Protein 2GDZ (pdb70)

Solvent-accessible surface area: 12761 Å² total; per-residue (Å²): 122,68,160,4,109,33,48,0,0,0,0,6,12,0,4,90,26,28,0,66,9,0,0,60,21,0,3,146,89,10,0,56,0,0,1,0,14,121,64,91,124,22,0,82,109,0,41,57,40,1,71,160,115,25,69,74,110,47,6,34,29,26,103,2,38,12,32,55,87,98,72,2,101,48,2,0,112,83,0,33,104,99,29,61,93,13,8,0,0,0,5,20,22,23,39,3,26,6,95,75,106,100,112,0,46,83,8,1,37,54,6,4,50,12,0,0,122,21,0,32,82,74,2,8,95,125,88,76,24,119,6,20,2,0,0,0,9,4,17,42,7,2,49,89,112,32,76,18,17,53,29,25,15,51,0,9,78,23,0,12,40,32,0,93,68,12,2,122,33,6,100,161,126,95,3,32,5,30,0,0,0,0,0,8,20,53,11,94,27,51,62,29,110,12,7,76,95,75,114,32,0,7,143,46,39,107,125,47,77,115,9,82,99,78,25,111,175,106,28,77,7,82,26,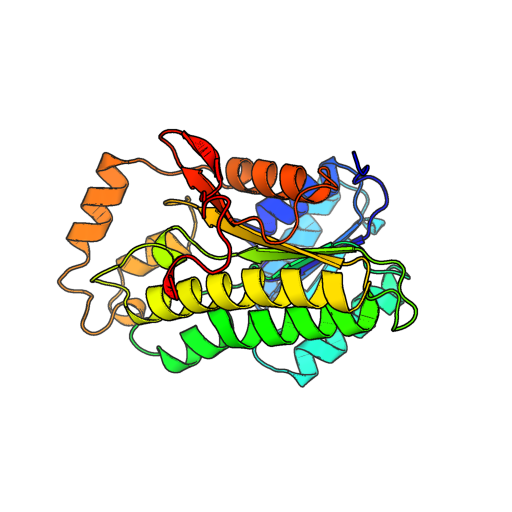76,71,0,1,76,0,0,18,51,0,0,45,58,58,90,31,46,17,16,2,0,43,3,24,68,90,147,32,66,39,81,55,127,81,58,120,131,170,76,86,210,188,168

Radius of gyration: 17.75 Å; Cα contacts (8 Å, |Δi|>4): 548; chains: 1; bounding box: 44×46×48 Å

B-factor: mean 18.66, std 8.2, range [7.42, 57.69]

Structure (mmCIF, N/CA/C/O backbone):
data_2GDZ
#
_entry.id   2GDZ
#
_cell.length_a   49.540
_cell.length_b   49.540
_cell.length_c   195.771
_cell.angle_alpha   90.00
_cell.angle_beta   90.00
_cell.angle_gamma   90.00
#
_symmetry.space_group_name_H-M   'P 41 21 2'
#
loop_
_entity.id
_entity.type
_entity.pdbx_description
1 polymer 'NAD+-dependent 15-hydroxyprostaglandin dehydrogenase'
2 non-polymer NICOTINAMIDE-ADENINE-DINUCLEOTIDE
3 water water
#
loop_
_atom_site.group_PDB
_atom_site.id
_atom_site.type_symbol
_atom_site.label_atom_id
_atom_site.label_alt_id
_atom_site.label_comp_id
_atom_site.label_asym_id
_atom_site.label_entity_id
_atom_site.label_seq_id
_atom_site.pdbx_PDB_ins_code
_atom_site.Cartn_x
_atom_site.Cartn_y
_atom_site.Cartn_z
_atom_site.occupancy
_atom_site.B_iso_or_equiv
_atom_site.auth_seq_id
_atom_site.auth_comp_id
_atom_site.auth_asym_id
_atom_site.auth_atom_id
_atom_site.pdbx_PDB_model_num
ATOM 1 N N . ALA A 1 2 ? 1.820 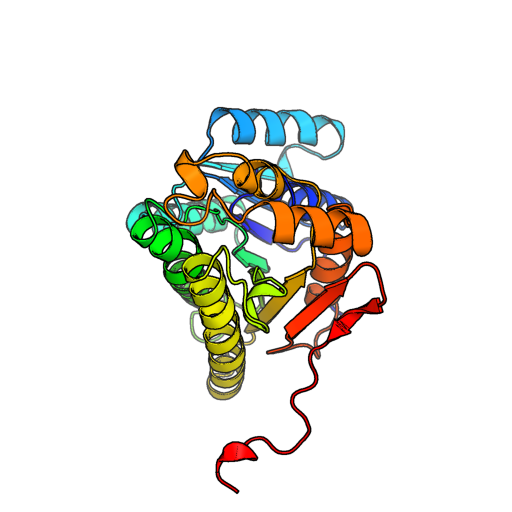21.383 71.552 1.00 29.32 0 ALA A N 1
ATOM 2 C CA . ALA A 1 2 ? 3.304 21.399 71.777 1.00 29.07 0 ALA A CA 1
ATOM 3 C C . ALA A 1 2 ? 3.942 22.685 71.229 1.00 29.22 0 ALA A C 1
ATOM 4 O O . ALA A 1 2 ? 3.438 23.252 70.246 1.00 29.20 0 ALA A O 1
ATOM 6 N N . HIS A 1 3 ? 5.023 23.133 71.880 1.00 29.25 1 HIS A N 1
ATOM 7 C CA . HIS A 1 3 ? 5.923 24.198 71.386 1.00 30.56 1 HIS A CA 1
ATOM 8 C C . HIS A 1 3 ? 6.834 23.660 70.297 1.00 30.22 1 HIS A C 1
ATOM 9 O O . HIS A 1 3 ? 7.340 22.546 70.389 1.00 30.85 1 HIS A O 1
ATOM 16 N N . MET A 1 4 ? 7.070 24.467 69.278 1.00 29.92 2 MET A N 1
ATOM 17 C CA . MET A 1 4 ? 8.024 24.123 68.237 1.00 30.13 2 MET A CA 1
ATOM 18 C C . MET A 1 4 ? 9.387 24.744 68.609 1.00 26.97 2 MET A C 1
ATOM 19 O O . MET A 1 4 ? 9.467 25.913 69.000 1.00 26.33 2 MET A O 1
ATOM 24 N N . VAL A 1 5 ? 10.441 23.944 68.506 1.00 24.12 3 VAL A N 1
ATOM 25 C CA . VAL A 1 5 ? 11.800 24.380 68.828 1.00 22.39 3 VAL A CA 1
ATOM 26 C C . VAL A 1 5 ? 12.356 25.335 67.738 1.00 21.37 3 VAL A C 1
ATOM 27 O O . VAL A 1 5 ? 13.079 26.289 68.049 1.00 20.90 3 VAL A O 1
ATOM 31 N N . ASN A 1 6 ? 11.976 25.096 66.479 1.00 21.28 4 ASN A N 1
ATOM 32 C CA . ASN A 1 6 ? 12.512 25.873 65.361 1.00 21.23 4 ASN A CA 1
ATOM 33 C C . ASN A 1 6 ? 12.455 27.381 65.586 1.00 20.30 4 ASN A C 1
ATOM 34 O O . ASN A 1 6 ? 11.387 27.926 65.872 1.00 19.24 4 ASN A O 1
ATOM 39 N N . GLY A 1 7 ? 13.601 28.038 65.419 1.00 20.37 5 GLY A N 1
ATOM 40 C CA . GLY A 1 7 ? 13.673 29.475 65.526 1.00 18.71 5 GLY A CA 1
ATOM 41 C C . GLY A 1 7 ? 13.864 30.010 66.940 1.00 18.32 5 GLY A C 1
ATOM 42 O O . GLY A 1 7 ? 14.152 31.170 67.094 1.00 18.93 5 GLY A O 1
ATOM 43 N N . LYS A 1 8 ? 13.718 29.163 67.967 1.00 17.14 6 LYS A N 1
ATOM 44 C CA . LYS A 1 8 ? 13.982 29.603 69.343 1.00 15.88 6 LYS A CA 1
ATOM 45 C C . LYS A 1 8 ? 15.479 29.827 69.561 1.00 14.77 6 LYS A C 1
ATOM 46 O O . LYS A 1 8 ? 16.318 29.154 68.926 1.00 15.08 6 LYS A O 1
ATOM 52 N N . VAL A 1 9 ? 15.808 30.683 70.521 1.00 13.90 7 VAL A N 1
ATOM 53 C CA . VAL A 1 9 ? 17.197 30.931 70.855 1.00 12.39 7 VAL A CA 1
ATOM 54 C C . VAL A 1 9 ? 17.541 30.273 72.204 1.00 12.44 7 VAL A C 1
ATOM 55 O O . VAL A 1 9 ? 16.843 30.548 73.209 1.00 12.90 7 VAL A O 1
ATOM 59 N N . ALA A 1 10 ? 18.563 29.413 72.187 1.00 11.55 8 ALA A N 1
ATOM 60 C CA . ALA A 1 10 ? 18.976 28.656 73.396 1.00 12.05 8 ALA A CA 1
ATOM 61 C C . ALA A 1 10 ? 20.349 29.138 73.852 1.00 12.08 8 ALA A C 1
ATOM 62 O O . ALA A 1 10 ? 21.233 29.347 73.026 1.00 13.48 8 ALA A O 1
ATOM 64 N N . LEU A 1 11 ? 20.538 29.294 75.157 1.00 10.33 9 LEU A N 1
ATOM 65 C CA . LEU A 1 11 ? 21.871 29.537 75.733 1.00 10.48 9 LEU A CA 1
ATOM 66 C C . LEU A 1 11 ? 22.215 28.272 76.555 1.00 11.03 9 LEU A C 1
ATOM 67 O O . LEU A 1 11 ? 21.463 27.954 77.507 1.00 10.63 9 LEU A O 1
ATOM 72 N N . VAL A 1 12 ? 23.246 27.539 76.147 1.00 10.46 10 VAL A N 1
ATOM 73 C CA . VAL A 1 12 ? 23.628 26.285 76.808 1.00 10.63 10 VAL A CA 1
ATOM 74 C C . VAL A 1 12 ? 24.950 26.462 77.514 1.00 11.12 10 VAL A C 1
ATOM 75 O O . VAL A 1 12 ? 25.967 26.684 76.855 1.00 11.08 10 VAL A O 1
ATOM 79 N N . THR A 1 13 ? 24.979 26.359 78.846 1.00 10.18 11 THR A N 1
ATOM 80 C CA . THR A 1 13 ? 26.290 26.435 79.533 1.00 10.55 11 THR A CA 1
ATOM 81 C C . THR A 1 13 ? 26.993 25.058 79.515 1.00 10.67 11 THR A C 1
ATOM 82 O O . THR A 1 13 ? 26.321 23.998 79.521 1.00 10.87 11 THR A O 1
ATOM 86 N N . GLY A 1 14 ? 28.325 25.073 79.561 1.00 10.69 12 GLY A N 1
ATOM 87 C CA . GLY A 1 14 ? 29.095 23.851 79.442 1.00 10.33 12 GLY A CA 1
ATOM 88 C C . GLY A 1 14 ? 28.867 23.144 78.107 1.00 12.16 12 GLY A C 1
ATOM 89 O O . GLY A 1 14 ? 28.885 21.902 78.034 1.00 11.77 12 GLY A O 1
ATOM 90 N N . ALA A 1 15 ? 28.658 23.954 77.067 1.00 11.62 13 ALA A N 1
ATOM 91 C CA . ALA A 1 15 ? 28.290 23.435 75.750 1.00 12.59 13 ALA A CA 1
ATOM 92 C C . ALA A 1 15 ? 29.465 22.899 74.923 1.00 13.27 13 ALA A C 1
ATOM 93 O O . ALA A 1 15 ? 29.233 22.324 73.845 1.00 12.99 13 ALA A O 1
ATOM 95 N N . ALA A 1 16 ? 30.701 23.099 75.366 1.00 12.94 14 ALA A N 1
ATOM 96 C CA . ALA A 1 16 ? 31.856 22.694 74.526 1.00 13.63 14 ALA A CA 1
ATOM 97 C C . ALA A 1 16 ? 31.994 21.204 74.348 1.00 14.28 14 ALA A C 1
ATOM 98 O O . ALA A 1 16 ? 32.588 20.748 73.376 1.00 15.32 14 ALA A O 1
ATOM 100 N N . GLN A 1 17 ? 31.543 20.437 75.330 1.00 13.14 15 GLN A N 1
ATOM 101 C CA . GLN A 1 17 ? 31.689 18.979 75.298 1.00 14.94 15 GLN A CA 1
ATOM 102 C C . GLN A 1 17 ? 30.591 18.239 76.045 1.00 13.81 15 GLN A C 1
ATOM 103 O O . GLN A 1 17 ? 29.724 18.866 76.659 1.00 13.57 15 GLN A O 1
ATOM 109 N N . GLY A 1 18 ? 30.663 16.900 75.974 1.00 13.65 16 GLY A N 1
ATOM 110 C CA . GLY A 1 18 ? 29.823 16.015 76.819 1.00 14.09 16 GLY A CA 1
ATOM 111 C C . GLY A 1 18 ? 28.348 16.327 76.588 1.00 13.50 16 GLY A C 1
ATOM 112 O O . GLY A 1 18 ? 27.891 16.554 75.435 1.00 11.61 16 GLY A O 1
ATOM 113 N N . ILE A 1 19 ? 27.562 16.351 77.670 1.00 12.57 17 ILE A N 1
ATOM 114 C CA . ILE A 1 19 ? 26.093 16.469 77.518 1.00 11.03 17 ILE A CA 1
ATOM 115 C C . ILE A 1 19 ? 25.709 17.839 76.899 1.00 10.61 17 ILE A C 1
ATOM 116 O O . ILE A 1 19 ? 24.797 17.914 76.054 1.00 10.98 17 ILE A O 1
ATOM 121 N N . GLY A 1 20 ? 26.426 18.899 77.322 1.00 11.19 18 GLY A N 1
ATOM 122 C CA . GLY A 1 20 ? 26.185 20.256 76.815 1.00 11.18 18 GLY A CA 1
ATOM 123 C C . GLY A 1 20 ? 26.297 20.289 75.291 1.00 12.10 18 GLY A C 1
ATOM 124 O O . GLY A 1 20 ? 25.398 20.826 74.602 1.00 11.81 18 GLY A O 1
ATOM 125 N N . ARG A 1 21 ? 27.334 19.628 74.773 1.00 10.81 19 ARG A N 1
ATOM 126 C CA . ARG A 1 21 ? 27.534 19.627 73.319 1.00 13.10 19 ARG A CA 1
ATOM 127 C C . ARG A 1 21 ? 26.403 18.812 72.636 1.00 12.87 19 ARG A C 1
ATOM 128 O O . ARG A 1 21 ? 25.872 19.219 71.593 1.00 12.66 19 ARG A O 1
ATOM 136 N N . ALA A 1 22 ? 26.036 17.669 73.223 1.00 12.43 20 ALA A N 1
ATOM 137 C CA . ALA A 1 22 ? 24.855 16.941 72.745 1.00 11.73 20 ALA A CA 1
ATOM 138 C C . ALA A 1 22 ? 23.575 17.805 72.687 1.00 12.28 20 ALA A C 1
ATOM 139 O O . ALA A 1 22 ? 22.780 17.699 71.739 1.00 11.88 20 ALA A O 1
ATOM 141 N N . PHE A 1 23 ? 23.349 18.607 73.746 1.00 11.51 21 PHE A N 1
ATOM 142 C CA . PHE A 1 23 ? 22.244 19.529 73.787 1.00 12.44 21 PHE A CA 1
ATOM 143 C C . PHE A 1 23 ? 22.306 20.518 72.602 1.00 11.83 21 PHE A C 1
ATOM 144 O O . PHE A 1 23 ? 21.295 20.665 71.853 1.00 12.20 21 PHE A O 1
ATOM 152 N N . ALA A 1 24 ? 23.478 21.138 72.416 1.00 11.73 22 ALA A N 1
ATOM 153 C CA . ALA A 1 24 ? 23.671 22.133 71.341 1.00 12.11 22 ALA A CA 1
ATOM 154 C C . ALA A 1 24 ? 23.322 21.437 69.987 1.00 13.58 22 ALA A C 1
ATOM 155 O O . ALA A 1 24 ? 22.537 21.994 69.178 1.00 12.51 22 ALA A O 1
ATOM 157 N N . GLU A 1 25 ? 23.853 20.225 69.784 1.00 13.83 23 GLU A N 1
ATOM 158 C CA . GLU A 1 25 ? 23.662 19.499 68.487 1.00 15.07 23 GLU A CA 1
ATOM 159 C C . GLU A 1 25 ? 22.172 19.193 68.259 1.00 14.13 23 GLU A C 1
ATOM 160 O O . GLU A 1 25 ? 21.616 19.446 67.159 1.00 14.92 23 GLU A O 1
ATOM 166 N N . ALA A 1 26 ? 21.495 18.687 69.296 1.00 12.93 24 ALA A N 1
ATOM 167 C CA . ALA A 1 26 ? 20.069 18.345 69.219 1.00 13.98 24 ALA A CA 1
ATOM 168 C C . ALA A 1 26 ? 19.246 19.605 68.920 1.00 13.93 24 ALA A C 1
ATOM 169 O O . ALA A 1 26 ? 18.327 19.572 68.079 1.00 16.13 24 ALA A O 1
ATOM 171 N N . LEU A 1 27 ? 19.562 20.690 69.624 1.00 13.36 25 LEU A N 1
ATOM 172 C CA . LEU A 1 27 ? 18.843 21.960 69.448 1.00 12.86 25 LEU A CA 1
ATOM 173 C C . LEU A 1 27 ? 19.008 22.468 67.993 1.00 13.06 25 LEU A C 1
ATOM 174 O O . LEU A 1 27 ? 18.029 22.844 67.354 1.00 13.86 25 LEU A O 1
ATOM 179 N N . LEU A 1 28 ? 20.241 22.406 67.504 1.00 13.17 26 LEU A N 1
ATOM 180 C CA . LEU A 1 28 ? 20.573 22.872 66.137 1.00 13.53 26 LEU A CA 1
ATOM 181 C C . LEU A 1 28 ? 19.812 22.038 65.103 1.00 14.21 26 LEU A C 1
ATOM 182 O O . LEU A 1 28 ? 19.228 22.585 64.166 1.00 13.58 26 LEU A O 1
ATOM 187 N N . LEU A 1 29 ? 19.784 20.722 65.291 1.00 15.28 27 LEU A N 1
ATOM 188 C CA . LEU A 1 29 ? 19.050 19.866 64.369 1.00 18.15 27 LEU A CA 1
ATOM 189 C C . LEU A 1 29 ? 17.543 20.223 64.343 1.00 18.00 27 LEU A C 1
ATOM 190 O O . LEU A 1 29 ? 16.876 20.127 63.290 1.00 19.21 27 LEU A O 1
ATOM 195 N N . LYS A 1 30 ? 17.018 20.647 65.494 1.00 17.15 28 LYS A N 1
ATOM 196 C CA . LYS A 1 30 ? 15.613 21.042 65.634 1.00 18.64 28 LYS A CA 1
ATOM 197 C C . LYS A 1 30 ? 15.321 22.487 65.182 1.00 19.21 28 LYS A C 1
ATOM 198 O O . LYS A 1 30 ? 14.171 22.960 65.276 1.00 21.35 28 LYS A O 1
ATOM 204 N N . GLY A 1 31 ? 16.345 23.179 64.691 1.00 17.85 29 GLY A N 1
ATOM 205 C CA . GLY A 1 31 ? 16.150 24.517 64.110 1.00 18.55 29 GLY A CA 1
ATOM 206 C C . GLY A 1 31 ? 16.365 25.695 65.060 1.00 17.83 29 GLY A C 1
ATOM 207 O O . GLY A 1 31 ? 16.071 26.852 64.717 1.00 17.09 29 GLY A O 1
ATOM 208 N N . ALA A 1 32 ? 16.836 25.400 66.282 1.00 16.60 30 ALA A N 1
ATOM 209 C CA . ALA A 1 32 ? 17.131 26.451 67.203 1.00 16.43 30 ALA A CA 1
ATOM 210 C C . ALA A 1 32 ? 18.449 27.149 66.826 1.00 16.03 30 ALA A C 1
ATOM 211 O O . ALA A 1 32 ? 19.305 26.588 66.095 1.00 16.48 30 ALA A O 1
ATOM 213 N N . LYS A 1 33 ? 18.596 28.375 67.314 1.00 14.83 31 LYS A N 1
ATOM 214 C CA . LYS A 1 33 ? 19.897 29.052 67.329 1.00 14.13 31 LYS A CA 1
ATOM 215 C C . LYS A 1 33 ? 20.471 28.841 68.713 1.00 15.13 31 LYS A C 1
ATOM 216 O O . LYS A 1 33 ? 19.723 28.878 69.693 1.00 15.41 31 LYS A O 1
ATOM 222 N N . VAL A 1 34 ? 21.771 28.656 68.798 1.00 12.98 32 VAL A N 1
ATOM 223 C CA . VAL A 1 34 ? 22.364 28.235 70.087 1.00 12.82 32 VAL A CA 1
ATOM 224 C C . VAL A 1 34 ? 23.568 29.086 70.435 1.00 13.08 32 VAL A C 1
ATOM 225 O O . VAL A 1 34 ? 24.548 29.165 69.639 1.00 13.61 32 VAL A O 1
ATOM 229 N N . ALA A 1 35 ? 23.545 29.689 71.631 1.00 11.96 33 ALA A N 1
ATOM 230 C CA . ALA A 1 35 ? 24.758 30.282 72.195 1.00 12.79 33 ALA A CA 1
ATOM 231 C C . ALA A 1 35 ? 25.440 29.197 73.049 1.00 13.36 33 ALA A C 1
ATOM 232 O O . ALA A 1 35 ? 24.895 28.720 74.063 1.00 12.54 33 ALA A O 1
ATOM 234 N N . LEU A 1 36 ? 26.608 28.777 72.591 1.00 11.63 34 LEU A N 1
ATOM 235 C CA . LEU A 1 36 ? 27.433 27.785 73.299 1.00 13.15 34 LEU A CA 1
ATOM 236 C C . LEU A 1 36 ? 28.261 28.557 74.311 1.00 12.88 34 LEU A C 1
ATOM 237 O O . LEU A 1 36 ? 29.025 29.444 73.931 1.00 13.61 34 LEU A O 1
ATOM 242 N N . VAL A 1 37 ? 28.119 28.229 75.597 1.00 11.75 35 VAL A N 1
ATOM 243 C CA . VAL A 1 37 ? 28.824 28.972 76.632 1.00 11.65 35 VAL A CA 1
ATOM 244 C C . VAL A 1 37 ? 29.717 28.013 77.442 1.00 11.59 35 VAL A C 1
ATOM 245 O O . VAL A 1 37 ? 29.235 26.996 77.914 1.00 11.48 35 VAL A O 1
ATOM 249 N N . ASP A 1 38 ? 30.996 28.322 77.625 1.00 10.95 36 ASP A N 1
ATOM 250 C CA . ASP A 1 38 ? 31.912 27.350 78.292 1.00 12.05 36 ASP A CA 1
ATOM 251 C C . ASP A 1 38 ? 33.151 28.083 78.754 1.00 12.71 36 ASP A C 1
ATOM 252 O O . ASP A 1 38 ? 33.526 29.110 78.162 1.00 13.56 36 ASP A O 1
ATOM 257 N N . TRP A 1 39 ? 33.799 27.579 79.795 1.00 14.50 37 TRP A N 1
ATOM 258 C CA . TRP A 1 39 ? 35.026 28.258 80.210 1.00 16.00 37 TRP A CA 1
ATOM 259 C C . TRP A 1 39 ? 36.258 27.767 79.452 1.00 16.06 37 TRP A C 1
ATOM 260 O O . TRP A 1 39 ? 37.330 28.396 79.509 1.00 18.15 37 TRP A O 1
ATOM 271 N N . ASN A 1 40 ? 36.085 26.655 78.731 1.00 16.31 38 ASN A N 1
ATOM 272 C CA . ASN A 1 40 ? 37.162 26.054 77.953 1.00 16.66 38 ASN A CA 1
ATOM 273 C C . ASN A 1 40 ? 37.199 26.734 76.585 1.00 16.15 38 ASN A C 1
ATOM 274 O O . ASN A 1 40 ? 36.420 26.398 75.694 1.00 13.92 38 ASN A O 1
ATOM 279 N N . LEU A 1 41 ? 38.099 27.708 76.456 1.00 18.02 39 LEU A N 1
ATOM 280 C CA . LEU A 1 41 ? 38.205 28.502 75.226 1.00 18.91 39 LEU A CA 1
ATOM 281 C C . LEU A 1 41 ? 38.510 27.628 73.985 1.00 17.93 39 LEU A C 1
ATOM 282 O O . LEU A 1 41 ? 37.794 27.684 72.975 1.00 17.11 39 LEU A O 1
ATOM 287 N N . GLU A 1 42 ? 39.562 26.826 74.070 1.00 17.60 40 GLU A N 1
ATOM 288 C CA . GLU A 1 42 ? 39.946 25.973 72.927 1.00 18.65 40 GLU A CA 1
ATOM 289 C C . GLU A 1 42 ? 38.850 24.992 72.492 1.00 17.32 40 GLU A C 1
ATOM 290 O O . GLU A 1 42 ? 38.504 24.918 71.287 1.00 17.24 40 GLU A O 1
ATOM 296 N N . ALA A 1 43 ? 38.295 24.240 73.451 1.00 16.60 41 ALA A N 1
ATOM 297 C CA . ALA A 1 43 ? 37.253 23.249 73.136 1.00 16.73 41 ALA A CA 1
ATOM 298 C C . ALA A 1 43 ? 36.012 23.978 72.618 1.00 15.84 41 ALA A C 1
ATOM 299 O O . ALA A 1 43 ? 35.358 23.501 71.706 1.00 14.78 41 ALA A O 1
ATOM 301 N N . GLY A 1 44 ? 35.680 25.138 73.201 1.00 14.65 42 GLY A N 1
ATOM 302 C CA . GLY A 1 44 ? 34.542 25.917 72.717 1.00 16.19 42 GLY A CA 1
ATOM 303 C C . GLY A 1 44 ? 34.654 26.379 71.268 1.00 15.70 42 GLY A C 1
ATOM 304 O O . GLY A 1 44 ? 33.704 26.211 70.481 1.00 15.53 42 GLY A O 1
ATOM 305 N N . VAL A 1 45 ? 35.831 26.903 70.904 1.00 15.78 43 VAL A N 1
ATOM 306 C CA . VAL A 1 45 ? 36.068 27.445 69.546 1.00 16.87 43 VAL A CA 1
ATOM 307 C C . VAL A 1 45 ? 36.068 26.265 68.539 1.00 16.08 43 VAL A C 1
ATOM 308 O O . VAL A 1 45 ? 35.445 26.348 67.437 1.00 16.07 43 VAL A O 1
ATOM 312 N N . GLN A 1 46 ? 36.717 25.168 68.939 1.00 15.20 44 GLN A N 1
ATOM 313 C CA . GLN A 1 46 ? 36.747 23.963 68.086 1.00 15.73 44 GLN A CA 1
ATOM 314 C C . GLN A 1 46 ? 35.342 23.386 67.886 1.00 16.20 44 GLN A C 1
ATOM 315 O O . GLN A 1 46 ? 34.986 22.964 66.774 1.00 15.94 44 GLN A O 1
ATOM 321 N N . CYS A 1 47 ? 34.556 23.354 68.961 1.00 15.53 45 CYS A N 1
ATOM 322 C CA . CYS A 1 47 ? 33.161 22.904 68.885 1.00 15.80 45 CYS A CA 1
ATOM 323 C C . CYS A 1 47 ? 32.335 23.705 67.861 1.00 15.63 45 CYS A C 1
ATOM 324 O O . CYS A 1 47 ? 31.711 23.104 66.977 1.00 16.65 45 CYS A O 1
ATOM 327 N N . LYS A 1 48 ? 32.350 25.044 67.966 1.00 15.00 46 LYS A N 1
ATOM 328 C CA . LYS A 1 48 ? 31.627 25.896 66.994 1.00 16.73 46 LYS A CA 1
ATOM 329 C C . LYS A 1 48 ? 32.140 25.613 65.561 1.00 16.93 46 LYS A C 1
ATOM 330 O O . LYS A 1 48 ? 31.335 25.424 64.645 1.00 15.69 46 LYS A O 1
ATOM 336 N N . ALA A 1 49 ? 33.471 25.560 65.415 1.00 16.85 47 ALA A N 1
ATOM 337 C CA . ALA A 1 49 ? 34.099 25.313 64.089 1.00 17.04 47 ALA A CA 1
ATOM 338 C C . ALA A 1 49 ? 33.581 23.974 63.520 1.00 17.31 47 ALA A C 1
ATOM 339 O O . ALA A 1 49 ? 33.196 23.875 62.330 1.00 18.47 47 ALA A O 1
ATOM 341 N N . ALA A 1 50 ? 33.547 22.949 64.369 1.00 16.90 48 ALA A N 1
ATOM 342 C CA . ALA A 1 50 ? 33.119 21.629 63.885 1.00 17.62 48 ALA A CA 1
ATOM 343 C C . ALA A 1 50 ? 31.643 21.683 63.497 1.00 18.18 48 ALA A C 1
ATOM 344 O O . ALA A 1 50 ? 31.245 21.090 62.490 1.00 19.00 48 ALA A O 1
ATOM 346 N N . LEU A 1 51 ? 30.833 22.429 64.266 1.00 18.36 49 LEU A N 1
ATOM 347 C CA . LEU A 1 51 ? 29.384 22.511 63.997 1.00 18.51 49 LEU A CA 1
ATOM 348 C C . LEU A 1 51 ? 29.048 23.240 62.676 1.00 19.14 49 LEU A C 1
ATOM 349 O O . LEU A 1 51 ? 27.983 23.013 62.089 1.00 20.62 49 LEU A O 1
ATOM 354 N N . HIS A 1 52 ? 29.945 24.110 62.207 1.00 19.82 50 HIS A N 1
ATOM 355 C CA . HIS A 1 52 ? 29.794 24.756 60.884 1.00 21.10 50 HIS A CA 1
ATOM 356 C C . HIS A 1 52 ? 29.640 23.810 59.710 1.00 23.11 50 HIS A C 1
ATOM 357 O O . HIS A 1 52 ? 29.057 24.165 58.677 1.00 22.72 50 HIS A O 1
ATOM 364 N N . GLU A 1 53 ? 30.144 22.599 59.880 1.00 23.91 51 GLU A N 1
ATOM 365 C CA . GLU A 1 53 ? 30.062 21.611 58.824 1.00 26.25 51 GLU A CA 1
ATOM 366 C C . GLU A 1 53 ? 28.657 21.059 58.659 1.00 26.17 51 GLU A C 1
ATOM 367 O O . GLU A 1 53 ? 28.270 20.721 57.541 1.00 27.67 51 GLU A O 1
ATOM 373 N N . GLN A 1 54 ? 27.897 21.000 59.761 1.00 25.25 52 GLN A N 1
ATOM 374 C CA . GLN A 1 54 ? 26.503 20.505 59.734 1.00 25.41 52 GLN A CA 1
ATOM 375 C C . GLN A 1 54 ? 25.444 21.623 59.720 1.00 24.15 52 GLN A C 1
ATOM 376 O O . GLN A 1 54 ? 24.337 21.442 59.182 1.00 25.16 52 GLN A O 1
ATOM 382 N N . PHE A 1 55 ? 25.772 22.781 60.289 1.00 22.62 53 PHE A N 1
ATOM 383 C CA . PHE A 1 55 ? 24.783 23.870 60.463 1.00 22.05 53 PHE A CA 1
ATOM 384 C C . PHE A 1 55 ? 25.324 25.186 59.974 1.00 22.56 53 PHE A C 1
ATOM 385 O O . PHE A 1 55 ? 26.519 25.426 60.086 1.00 21.64 53 PHE A O 1
ATOM 393 N N . GLU A 1 56 ? 24.444 26.041 59.453 1.00 23.26 54 GLU A N 1
ATOM 394 C CA . GLU A 1 56 ? 24.861 27.360 58.996 1.00 25.01 54 GLU A CA 1
ATOM 395 C C . GLU A 1 56 ? 25.532 28.083 60.163 1.00 24.93 54 GLU A C 1
ATOM 396 O O . GLU A 1 56 ? 25.009 28.019 61.290 1.00 24.34 54 GLU A O 1
ATOM 399 N N . PRO A 1 57 ? 26.712 28.691 59.925 1.00 25.74 55 PRO A N 1
ATOM 400 C CA . PRO A 1 57 ? 27.454 29.430 60.967 1.00 25.82 55 PRO A CA 1
ATOM 401 C C . PRO A 1 57 ? 26.575 30.403 61.763 1.00 25.53 55 PRO A C 1
ATOM 402 O O . PRO A 1 57 ? 26.798 30.551 62.968 1.00 25.55 55 PRO A O 1
ATOM 406 N N . GLN A 1 58 ? 25.575 31.023 61.124 1.00 24.76 56 GLN A N 1
ATOM 407 C CA . GLN A 1 58 ? 24.726 31.996 61.824 1.00 25.31 56 GLN A CA 1
ATOM 408 C C . GLN A 1 58 ? 23.803 31.378 62.878 1.00 23.22 56 GLN A C 1
ATOM 409 O O . GLN A 1 58 ? 23.174 32.110 63.651 1.00 22.52 56 GLN A O 1
ATOM 415 N N . LYS A 1 59 ? 23.743 30.045 62.903 1.00 19.95 57 LYS A N 1
ATOM 416 C CA . LYS A 1 59 ? 22.956 29.366 63.936 1.00 18.78 57 LYS A CA 1
ATOM 417 C C . LYS A 1 59 ? 23.666 29.334 65.293 1.00 17.74 57 LYS A C 1
ATOM 418 O O . LYS A 1 59 ? 23.006 29.045 66.314 1.00 17.45 57 LYS A O 1
ATOM 424 N N . THR A 1 60 ? 24.974 29.599 65.330 1.00 15.82 58 THR A N 1
ATOM 425 C CA . THR A 1 60 ? 25.704 29.448 66.602 1.00 15.22 58 THR A CA 1
ATOM 426 C C . THR A 1 60 ? 26.556 30.644 66.986 1.00 15.56 58 THR A C 1
ATOM 427 O O . THR A 1 60 ? 27.037 31.388 66.130 1.00 14.82 58 THR A O 1
ATOM 431 N N . LEU A 1 61 ? 26.783 30.782 68.281 1.00 13.88 59 LEU A N 1
ATOM 432 C CA . LEU A 1 61 ? 27.667 31.814 68.809 1.00 15.30 59 LEU A CA 1
ATOM 433 C C . LEU A 1 61 ? 28.413 31.139 69.933 1.00 15.54 59 LEU A C 1
ATOM 434 O O . LEU A 1 61 ? 27.778 30.392 70.708 1.00 16.41 59 LEU A O 1
ATOM 439 N N . PHE A 1 62 ? 29.704 31.387 70.064 1.00 13.89 60 PHE A N 1
ATOM 440 C CA . PHE A 1 62 ? 30.436 30.868 71.204 1.00 13.62 60 PHE A CA 1
ATOM 441 C C . PHE A 1 62 ? 30.812 32.044 72.121 1.00 14.70 60 PHE A C 1
ATOM 442 O O . PHE A 1 62 ? 31.280 33.062 71.616 1.00 13.90 60 PHE A O 1
ATOM 450 N N . ILE A 1 63 ? 30.629 31.879 73.440 1.00 14.11 61 ILE A N 1
ATOM 451 C CA . ILE A 1 63 ? 31.069 32.913 74.423 1.00 15.02 61 ILE A CA 1
ATOM 452 C C . ILE A 1 63 ? 31.839 32.218 75.546 1.00 15.90 61 ILE A C 1
ATOM 453 O O . ILE A 1 63 ? 31.305 31.289 76.216 1.00 15.26 61 ILE A O 1
ATOM 460 N N . GLN A 1 64 ? 33.092 32.622 75.741 1.00 16.42 62 GLN A N 1
ATOM 461 C CA . GLN A 1 64 ? 33.902 32.086 76.825 1.00 17.13 62 GLN A CA 1
ATOM 462 C C . GLN A 1 64 ? 33.371 32.687 78.144 1.00 15.90 62 GLN A C 1
ATOM 463 O O . GLN A 1 64 ? 33.178 33.898 78.255 1.00 15.44 62 GLN A O 1
ATOM 469 N N . CYS A 1 65 ? 33.153 31.850 79.146 1.00 15.95 63 CYS A N 1
ATOM 470 C CA . CYS A 1 65 ? 32.574 32.340 80.403 1.00 14.84 63 CYS A CA 1
ATOM 471 C C . CYS A 1 65 ? 32.789 31.323 81.510 1.00 15.67 63 CYS A C 1
ATOM 472 O O . CYS A 1 65 ? 32.511 30.116 81.333 1.00 14.34 63 CYS A O 1
ATOM 475 N N . ASP A 1 66 ? 33.252 31.809 82.668 1.00 15.62 64 ASP A N 1
ATOM 476 C CA . ASP A 1 66 ? 33.288 30.983 83.860 1.00 16.23 64 ASP A CA 1
ATOM 477 C C . ASP A 1 66 ? 31.958 31.256 84.545 1.00 15.18 64 ASP A C 1
ATOM 478 O O . ASP A 1 66 ? 31.710 32.372 85.019 1.00 14.45 64 ASP A O 1
ATOM 483 N N . VAL A 1 67 ? 31.092 30.239 84.600 1.00 14.43 65 VAL A N 1
ATOM 484 C CA . VAL A 1 67 ? 29.715 30.505 85.087 1.00 14.46 65 VAL A CA 1
ATOM 485 C C . VAL A 1 67 ? 29.688 30.946 86.548 1.00 15.03 65 VAL A C 1
ATOM 486 O O . VAL A 1 67 ? 28.707 31.542 87.003 1.00 15.38 65 VAL A O 1
ATOM 490 N N . ALA A 1 68 ? 30.770 30.653 87.259 1.00 16.28 66 ALA A N 1
ATOM 491 C CA . ALA A 1 68 ? 30.835 31.001 88.688 1.00 16.98 66 ALA A CA 1
ATOM 492 C C . ALA A 1 68 ? 31.270 32.458 88.912 1.00 17.98 66 ALA A C 1
ATOM 493 O O . ALA A 1 68 ? 31.223 32.933 90.043 1.00 18.12 66 ALA A O 1
ATOM 495 N N . ASP A 1 69 ? 31.706 33.135 87.857 1.00 17.54 67 ASP A N 1
ATOM 496 C CA . ASP A 1 69 ? 32.057 34.541 87.941 1.00 19.04 67 ASP A CA 1
ATOM 497 C C . ASP A 1 69 ? 30.803 35.304 87.576 1.00 18.47 67 ASP A C 1
ATOM 498 O O . ASP A 1 69 ? 30.390 35.340 86.391 1.00 16.29 67 ASP A O 1
ATOM 503 N N . GLN A 1 70 ? 30.161 35.892 88.590 1.00 19.16 68 GLN A N 1
ATOM 504 C CA . GLN A 1 70 ? 28.844 36.502 88.330 1.00 20.34 68 GLN A CA 1
ATOM 505 C C . GLN A 1 70 ? 28.810 37.639 87.304 1.00 19.34 68 GLN A C 1
ATOM 506 O O . GLN A 1 70 ? 27.893 37.684 86.484 1.00 17.67 68 GLN A O 1
ATOM 512 N N . GLN A 1 71 ? 29.825 38.515 87.315 1.00 19.36 69 GLN A N 1
ATOM 513 C CA . GLN A 1 71 ? 29.849 39.607 86.318 1.00 20.56 69 GLN A CA 1
ATOM 514 C C . GLN A 1 71 ? 30.058 39.025 84.917 1.00 18.75 69 GLN A C 1
ATOM 515 O O . GLN A 1 71 ? 29.408 39.506 83.971 1.00 19.01 69 GLN A O 1
ATOM 521 N N . GLN A 1 72 ? 30.904 37.984 84.818 1.00 17.60 70 GLN A N 1
ATOM 522 C CA . GLN A 1 72 ? 31.167 37.299 83.523 1.00 18.51 70 GLN A CA 1
ATOM 523 C C . GLN A 1 72 ? 29.844 36.709 83.020 1.00 16.36 70 GLN A C 1
ATOM 524 O O . GLN A 1 72 ? 29.484 36.854 81.827 1.00 16.07 70 GLN A O 1
ATOM 530 N N . LEU A 1 73 ? 29.090 36.080 83.931 1.00 15.70 71 LEU A N 1
ATOM 531 C CA . LEU A 1 73 ? 27.853 35.423 83.500 1.00 15.25 71 LEU A CA 1
ATOM 532 C C . LEU A 1 73 ? 26.799 36.493 83.058 1.00 15.36 71 LEU A C 1
ATOM 533 O O . LEU A 1 73 ? 26.150 36.371 82.028 1.00 15.64 71 LEU A O 1
ATOM 538 N N . ARG A 1 74 ? 26.687 37.596 83.802 1.00 15.09 72 ARG A N 1
ATOM 539 C CA . ARG A 1 74 ? 25.783 38.672 83.392 1.00 15.90 72 ARG A CA 1
ATOM 540 C C . ARG A 1 74 ? 26.114 39.235 81.996 1.00 14.68 72 ARG A C 1
ATOM 541 O O . ARG A 1 74 ? 25.220 39.434 81.160 1.00 15.17 72 ARG A O 1
ATOM 549 N N . ASP A 1 75 ? 27.401 39.485 81.792 1.00 14.96 73 ASP A N 1
ATOM 550 C CA . ASP A 1 75 ? 27.906 40.010 80.499 1.00 16.00 73 ASP A CA 1
ATOM 551 C C . ASP A 1 75 ? 27.558 39.033 79.370 1.00 15.24 73 ASP A C 1
ATOM 552 O O . ASP A 1 75 ? 27.138 39.433 78.276 1.00 15.26 73 ASP A O 1
ATOM 557 N N . THR A 1 76 ? 27.726 37.752 79.674 1.00 13.86 74 THR A N 1
ATOM 558 C CA . THR A 1 76 ? 27.406 36.666 78.704 1.00 14.06 74 THR A CA 1
ATOM 559 C C . THR A 1 76 ? 25.936 36.656 78.272 1.00 13.42 74 THR A C 1
ATOM 560 O O . THR A 1 76 ? 25.637 36.575 77.075 1.00 13.28 74 THR A O 1
ATOM 564 N N . PHE A 1 77 ? 24.991 36.772 79.226 1.00 12.18 75 PHE A N 1
ATOM 565 C CA . PHE A 1 77 ? 23.571 36.850 78.860 1.00 13.68 75 PHE A CA 1
ATOM 566 C C . PHE A 1 77 ? 23.314 38.065 77.959 1.00 13.52 75 PHE A C 1
ATOM 567 O O . PHE A 1 77 ? 22.617 37.976 76.982 1.00 13.96 75 PHE A O 1
ATOM 575 N N . ARG A 1 78 ? 23.881 39.211 78.347 1.00 14.86 76 ARG A N 1
ATOM 576 C CA . ARG A 1 78 ? 23.698 40.433 77.587 1.00 16.13 76 ARG A CA 1
ATOM 577 C C . ARG A 1 78 ? 24.201 40.261 76.145 1.00 14.87 76 ARG A C 1
ATOM 578 O O . ARG A 1 78 ? 23.526 40.671 75.203 1.00 16.41 76 ARG A O 1
ATOM 592 N N . LYS A 1 79 ? 25.365 39.639 75.984 1.00 14.72 77 LYS A N 1
ATOM 593 C CA . LYS A 1 79 ? 25.951 39.454 74.638 1.00 15.07 77 LYS A CA 1
ATOM 594 C C . LYS A 1 79 ? 25.092 38.511 73.800 1.00 15.20 77 LYS A C 1
ATOM 595 O O . LYS A 1 79 ? 24.925 38.683 72.572 1.00 15.71 77 LYS A O 1
ATOM 601 N N . VAL A 1 80 ? 24.513 37.515 74.468 1.00 14.35 78 VAL A N 1
ATOM 602 C CA . VAL A 1 80 ? 23.646 36.562 73.764 1.00 14.08 78 VAL A CA 1
ATOM 603 C C . VAL A 1 80 ? 22.378 37.231 73.218 1.00 14.54 78 VAL A C 1
ATOM 604 O O . VAL A 1 80 ? 22.021 37.084 72.057 1.00 14.74 78 VAL A O 1
ATOM 608 N N . VAL A 1 81 ? 21.702 37.977 74.088 1.00 14.93 79 VAL A N 1
ATOM 609 C CA . VAL A 1 81 ? 20.494 38.686 73.710 1.00 15.94 79 VAL A CA 1
ATOM 610 C C . VAL A 1 81 ? 20.780 39.771 72.672 1.00 15.88 79 VAL A C 1
ATOM 611 O O . VAL A 1 81 ? 19.993 39.940 71.746 1.00 15.86 79 VAL A O 1
ATOM 615 N N . ASP A 1 82 ? 21.916 40.443 72.820 1.00 17.71 80 ASP A N 1
ATOM 616 C CA . ASP A 1 82 ? 22.330 41.468 71.837 1.00 17.95 80 ASP A CA 1
ATOM 617 C C . ASP A 1 82 ? 22.538 40.812 70.480 1.00 18.35 80 ASP A C 1
ATOM 618 O O . ASP A 1 82 ? 22.181 41.368 69.451 1.00 18.95 80 ASP A O 1
ATOM 623 N N . HIS A 1 83 ? 23.123 39.622 70.478 1.00 16.81 81 HIS A N 1
ATOM 624 C CA . HIS A 1 83 ? 23.434 38.969 69.214 1.00 16.84 81 HIS A CA 1
ATOM 625 C C . HIS A 1 83 ? 22.220 38.387 68.497 1.00 17.91 81 HIS A C 1
ATOM 626 O O . HIS A 1 83 ? 22.031 38.605 67.284 1.00 19.21 81 HIS A O 1
ATOM 633 N N . PHE A 1 84 ? 21.425 37.589 69.233 1.00 16.98 82 PHE A N 1
ATOM 634 C CA . PHE A 1 84 ? 20.306 36.857 68.645 1.00 17.49 82 PHE A CA 1
ATOM 635 C C . PHE A 1 84 ? 18.982 37.610 68.724 1.00 17.61 82 PHE A C 1
ATOM 636 O O . PHE A 1 84 ? 17.992 37.213 68.082 1.00 18.34 82 PHE A O 1
ATOM 644 N N . GLY A 1 85 ? 18.950 38.668 69.546 1.00 18.02 83 GLY A N 1
ATOM 645 C CA . GLY A 1 85 ? 17.762 39.517 69.699 1.00 18.16 83 GLY A CA 1
ATOM 646 C C . GLY A 1 85 ? 16.729 39.013 70.705 1.00 18.36 83 GLY A C 1
ATOM 647 O O . GLY A 1 85 ? 15.740 39.706 70.974 1.00 19.04 83 GLY A O 1
ATOM 648 N N . ARG A 1 86 ? 16.926 37.797 71.238 1.00 16.25 84 ARG A N 1
ATOM 649 C CA . ARG A 1 86 ? 15.958 37.206 72.157 1.00 16.09 84 ARG A CA 1
ATOM 650 C C . ARG A 1 86 ? 16.641 36.020 72.876 1.00 15.86 84 ARG A C 1
ATOM 651 O O . ARG A 1 86 ? 17.732 35.612 72.518 1.00 14.97 84 ARG A O 1
ATOM 659 N N . LEU A 1 87 ? 15.935 35.493 73.870 1.00 15.50 85 LEU A N 1
ATOM 660 C CA . LEU A 1 87 ? 16.340 34.318 74.618 1.00 14.45 85 LEU A CA 1
ATOM 661 C C . LEU A 1 87 ? 15.053 33.554 74.947 1.00 14.45 85 LEU A C 1
ATOM 662 O O . LEU A 1 87 ? 14.088 34.148 75.489 1.00 15.30 85 LEU A O 1
ATOM 667 N N . ASP A 1 88 ? 15.019 32.269 74.593 1.00 12.97 86 ASP A N 1
ATOM 668 C CA . ASP A 1 88 ? 13.841 31.418 74.786 1.00 13.44 86 ASP A CA 1
ATOM 669 C C . ASP A 1 88 ? 14.080 30.198 75.683 1.00 12.54 86 ASP A C 1
ATOM 670 O O . ASP A 1 88 ? 13.153 29.717 76.334 1.00 13.32 86 ASP A O 1
ATOM 675 N N . ILE A 1 89 ? 15.313 29.704 75.659 1.00 12.00 87 ILE A N 1
ATOM 676 C CA . ILE A 1 89 ? 15.655 28.441 76.312 1.00 11.89 87 ILE A CA 1
ATOM 677 C C . ILE A 1 89 ? 17.001 28.670 77.013 1.00 12.39 87 ILE A C 1
ATOM 678 O O . ILE A 1 89 ? 17.984 29.095 76.379 1.00 12.43 87 ILE A O 1
ATOM 683 N N . LEU A 1 90 ? 17.045 28.435 78.325 1.00 10.21 88 LEU A N 1
ATOM 684 C CA . LEU A 1 90 ? 18.315 28.476 79.050 1.00 9.98 88 LEU A CA 1
ATOM 685 C C . LEU A 1 90 ? 18.595 27.071 79.582 1.00 10.37 88 LEU A C 1
ATOM 686 O O . LEU A 1 90 ? 17.703 26.456 80.206 1.00 12.15 88 LEU A O 1
ATOM 691 N N . VAL A 1 91 ? 19.798 26.569 79.332 1.00 8.69 89 VAL A N 1
ATOM 692 C CA . VAL A 1 91 ? 20.161 25.247 79.882 1.00 9.10 89 VAL A CA 1
ATOM 693 C C . VAL A 1 91 ? 21.390 25.433 80.773 1.00 9.48 89 VAL A C 1
ATOM 694 O O . VAL A 1 91 ? 22.512 25.743 80.293 1.00 9.25 89 VAL A O 1
ATOM 698 N N . ASN A 1 92 ? 21.158 25.356 82.103 1.00 9.42 90 ASN A N 1
ATOM 699 C CA . ASN A 1 92 ? 22.254 25.447 83.061 1.00 10.13 90 ASN A CA 1
ATOM 700 C C . ASN A 1 92 ? 22.827 24.046 83.257 1.00 10.76 90 ASN A C 1
ATOM 701 O O . ASN A 1 92 ? 22.352 23.237 84.100 1.00 9.76 90 ASN A O 1
ATOM 706 N N . ASN A 1 93 ? 23.820 23.743 82.430 1.00 9.98 91 ASN A N 1
ATOM 707 C CA . ASN A 1 93 ? 24.376 22.378 82.310 1.00 10.14 91 ASN A CA 1
ATOM 708 C C . ASN A 1 93 ? 25.822 22.258 82.829 1.00 10.67 91 ASN A C 1
ATOM 709 O O . ASN A 1 93 ? 26.257 21.185 83.285 1.00 10.83 91 ASN A O 1
ATOM 714 N N . ALA A 1 94 ? 26.598 23.323 82.788 1.00 10.93 92 ALA A N 1
ATOM 715 C CA . ALA A 1 94 ? 27.983 23.202 83.280 1.00 10.78 92 ALA A CA 1
ATOM 716 C C . ALA A 1 94 ? 27.976 22.586 84.701 1.00 10.92 92 ALA A C 1
ATOM 717 O O . ALA A 1 94 ? 27.138 22.896 85.576 1.00 9.95 92 ALA A O 1
ATOM 719 N N . GLY A 1 95 ? 28.922 21.682 84.903 1.00 11.01 93 GLY A N 1
ATOM 720 C CA . GLY A 1 95 ? 29.123 21.112 86.221 1.00 11.07 93 GLY A CA 1
ATOM 721 C C . GLY A 1 95 ? 30.447 20.369 86.258 1.00 12.34 93 GLY A C 1
ATOM 722 O O . GLY A 1 95 ? 31.041 20.060 85.202 1.00 11.33 93 GLY A O 1
ATOM 723 N N . VAL A 1 96 ? 30.892 20.087 87.481 1.00 11.02 94 VAL A N 1
ATOM 724 C CA . VAL A 1 96 ? 32.146 19.390 87.709 1.00 11.84 94 VAL A CA 1
ATOM 725 C C . VAL A 1 96 ? 31.948 18.375 88.842 1.00 12.07 94 VAL A C 1
ATOM 726 O O . VAL A 1 96 ? 30.962 18.450 89.599 1.00 11.29 94 VAL A O 1
ATOM 730 N N . ASN A 1 97 ? 32.901 17.446 88.925 1.00 11.56 95 ASN A N 1
ATOM 731 C CA . ASN A 1 97 ? 33.030 16.534 90.057 1.00 11.79 95 ASN A CA 1
ATOM 732 C C . ASN A 1 97 ? 34.367 16.770 90.717 1.00 11.72 95 ASN A C 1
ATOM 733 O O . ASN A 1 97 ? 35.432 16.558 90.090 1.00 12.11 95 ASN A O 1
ATOM 738 N N . ASN A 1 98 ? 34.330 17.258 91.954 1.00 11.54 96 ASN A N 1
ATOM 739 C CA . ASN A 1 98 ? 35.547 17.464 92.696 1.00 11.86 96 ASN A CA 1
ATOM 740 C C . ASN A 1 98 ? 35.197 17.580 94.176 1.00 12.48 96 ASN A C 1
ATOM 741 O O . ASN A 1 98 ? 34.689 18.610 94.617 1.00 12.87 96 ASN A O 1
ATOM 746 N N . GLU A 1 99 ? 35.469 16.493 94.891 1.00 11.15 97 GLU A N 1
ATOM 747 C CA . GLU A 1 99 ? 35.210 16.365 96.343 1.00 12.05 97 GLU A CA 1
ATOM 748 C C . GLU A 1 99 ? 36.389 16.904 97.182 1.00 12.79 97 GLU A C 1
ATOM 749 O O . GLU A 1 99 ? 36.238 17.080 98.412 1.00 11.94 97 GLU A O 1
ATOM 755 N N . LYS A 1 100 ? 37.529 17.174 96.527 1.00 13.23 98 LYS A N 1
ATOM 756 C CA . LYS A 1 100 ? 38.685 17.789 97.213 1.00 14.40 98 LYS A CA 1
ATOM 757 C C . LYS A 1 100 ? 38.540 19.315 97.343 1.00 14.20 98 LYS A C 1
ATOM 758 O O . LYS A 1 100 ? 38.449 19.837 98.464 1.00 16.24 98 LYS A O 1
ATOM 764 N N . ASN A 1 101 ? 38.457 20.015 96.204 1.00 14.27 99 ASN A N 1
ATOM 765 C CA A ASN A 1 101 ? 38.080 21.401 96.123 0.50 14.44 99 ASN A CA 1
ATOM 766 C CA B ASN A 1 101 ? 38.051 21.444 96.225 0.50 14.22 99 ASN A CA 1
ATOM 767 C C . ASN A 1 101 ? 36.541 21.517 96.053 1.00 14.49 99 ASN A C 1
ATOM 768 O O . ASN A 1 101 ? 35.990 21.965 95.021 1.00 14.40 99 ASN A O 1
ATOM 777 N N . TRP A 1 102 ? 35.883 21.103 97.122 1.00 13.60 100 TRP A N 1
ATOM 778 C CA . TRP A 1 102 ? 34.423 20.941 97.116 1.00 12.20 100 TRP A CA 1
ATOM 779 C C . TRP A 1 102 ? 33.680 22.267 97.136 1.00 12.25 100 TRP A C 1
ATOM 780 O O . TRP A 1 102 ? 32.545 22.336 96.691 1.00 12.46 100 TRP A O 1
ATOM 791 N N . GLU A 1 103 ? 34.298 23.301 97.711 1.00 11.76 101 GLU A N 1
ATOM 792 C CA . GLU A 1 103 ? 33.678 24.622 97.737 1.00 12.85 101 GLU A CA 1
ATOM 793 C C . GLU A 1 103 ? 33.478 25.116 96.301 1.00 12.39 101 GLU A C 1
ATOM 794 O O . GLU A 1 103 ? 32.389 25.588 95.956 1.00 11.78 101 GLU A O 1
ATOM 800 N N . LYS A 1 104 ? 34.501 24.931 95.453 1.00 12.54 102 LYS A N 1
ATOM 801 C CA . LYS A 1 104 ? 34.407 25.313 94.018 1.00 13.98 102 LYS A CA 1
ATOM 802 C C . LYS A 1 104 ? 33.309 24.502 93.294 1.00 12.77 102 LYS A C 1
ATOM 803 O O . LYS A 1 104 ? 32.569 25.034 92.484 1.00 12.79 102 LYS A O 1
ATOM 809 N N . THR A 1 105 ? 33.216 23.220 93.618 1.00 12.24 103 THR A N 1
ATOM 810 C CA . THR A 1 105 ? 32.161 22.351 93.098 1.00 12.67 103 THR A CA 1
ATOM 811 C C . THR A 1 105 ? 30.776 22.926 93.435 1.00 11.00 103 THR A C 1
ATOM 812 O O . THR A 1 105 ? 29.882 22.979 92.592 1.00 12.04 103 THR A O 1
ATOM 816 N N . LEU A 1 106 ? 30.567 23.342 94.679 1.00 9.71 104 LEU A N 1
ATOM 817 C CA . LEU A 1 106 ? 29.295 23.973 95.003 1.00 11.53 104 LEU A CA 1
ATOM 818 C C . LEU A 1 106 ? 29.065 25.270 94.221 1.00 11.55 104 LEU A C 1
ATOM 819 O O . LEU A 1 106 ? 27.937 25.591 93.800 1.00 12.03 104 LEU A O 1
ATOM 824 N N . GLN A 1 107 ? 30.140 26.042 94.040 1.00 11.18 105 GLN A N 1
ATOM 825 C CA . GLN A 1 107 ? 30.028 27.336 93.360 1.00 11.78 105 GLN A CA 1
ATOM 826 C C . GLN A 1 107 ? 29.592 27.073 91.908 1.00 10.74 105 GLN A C 1
ATOM 827 O O . GLN A 1 107 ? 28.654 27.721 91.392 1.00 11.11 105 GLN A O 1
ATOM 836 N N . ILE A 1 108 ? 30.222 26.087 91.270 1.00 10.88 106 ILE A N 1
ATOM 837 C CA . ILE A 1 108 ? 29.892 25.836 89.860 1.00 10.91 106 ILE A CA 1
ATOM 838 C C . ILE A 1 108 ? 28.527 25.117 89.741 1.00 10.96 106 ILE A C 1
ATOM 839 O O . ILE A 1 108 ? 27.623 25.564 88.997 1.00 11.66 106 ILE A O 1
ATOM 844 N N . ASN A 1 109 ? 28.382 24.021 90.483 1.00 10.20 107 ASN A N 1
ATOM 845 C CA . ASN A 1 109 ? 27.232 23.124 90.287 1.00 10.65 107 ASN A CA 1
ATOM 846 C C . ASN A 1 109 ? 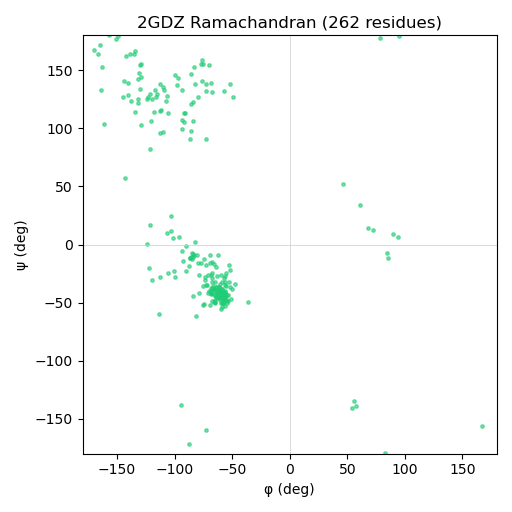25.887 23.697 90.781 1.00 10.96 107 ASN A C 1
ATOM 847 O O . ASN A 1 109 ? 24.846 23.405 90.210 1.00 13.10 107 ASN A O 1
ATOM 852 N N . LEU A 1 110 ? 25.909 24.475 91.872 1.00 9.89 108 LEU A N 1
ATOM 853 C CA . LEU A 1 110 ? 24.690 24.962 92.532 1.00 9.65 108 LEU A CA 1
ATOM 854 C C . LEU A 1 110 ? 24.558 26.476 92.410 1.00 10.01 108 LEU A C 1
ATOM 855 O O . LEU A 1 110 ? 23.541 26.980 91.915 1.00 10.41 108 LEU A O 1
ATOM 860 N N . VAL A 1 111 ? 25.550 27.206 92.942 1.00 9.56 109 VAL A N 1
ATOM 861 C CA . VAL A 1 111 ? 25.453 28.668 92.960 1.00 10.88 109 VAL A CA 1
ATOM 862 C C . VAL A 1 111 ? 25.242 29.186 91.545 1.00 9.91 109 VAL A C 1
ATOM 863 O O . VAL A 1 111 ? 24.365 30.035 91.297 1.00 11.41 109 VAL A O 1
ATOM 867 N N . SER A 1 112 ? 26.022 28.656 90.596 1.00 11.08 110 SER A N 1
ATOM 868 C CA . SER A 1 112 ? 25.916 29.163 89.206 1.00 12.32 110 SER A CA 1
ATOM 869 C C . SER A 1 112 ? 24.603 28.765 88.499 1.00 12.38 110 SER A C 1
ATOM 870 O O . SER A 1 112 ? 24.120 29.444 87.563 1.00 12.50 110 SER A O 1
ATOM 873 N N . VAL A 1 113 ? 24.010 27.650 88.936 1.00 10.30 111 VAL A N 1
ATOM 874 C CA . VAL A 1 113 ? 22.705 27.256 88.406 1.00 9.50 111 VAL A CA 1
ATOM 875 C C . VAL A 1 113 ? 21.652 28.267 88.882 1.00 9.98 111 VAL A C 1
ATOM 876 O O . VAL A 1 113 ? 20.822 28.716 88.110 1.00 9.40 111 VAL A O 1
ATOM 880 N N . ILE A 1 114 ? 21.750 28.698 90.134 1.00 8.82 112 ILE A N 1
ATOM 881 C CA . ILE A 1 114 ? 20.825 29.677 90.663 1.00 8.77 112 ILE A CA 1
ATOM 882 C C . ILE A 1 114 ? 21.022 31.056 89.982 1.00 8.55 112 ILE A C 1
ATOM 883 O O . ILE A 1 114 ? 20.044 31.680 89.540 1.00 9.68 112 ILE A O 1
ATOM 888 N N . SER A 1 115 ? 22.282 31.500 89.906 1.00 10.32 113 SER A N 1
ATOM 889 C CA . SER A 1 115 ? 22.624 32.808 89.306 1.00 10.83 113 SER A CA 1
ATOM 890 C C . SER A 1 115 ? 22.148 32.803 87.840 1.00 10.73 113 SER A C 1
ATOM 891 O O . SER A 1 115 ? 21.474 33.766 87.392 1.00 11.20 113 SER A O 1
ATOM 898 N N . GLY A 1 116 ? 22.434 31.725 87.104 1.00 11.06 114 GLY A N 1
ATOM 899 C CA . GLY A 1 116 ? 22.029 31.666 85.673 1.00 11.81 114 GLY A CA 1
ATOM 900 C C . GLY A 1 116 ? 20.492 31.646 85.576 1.00 11.49 114 GLY A C 1
ATOM 901 O O . GLY A 1 116 ? 19.878 32.329 84.729 1.00 10.69 114 GLY A O 1
ATOM 902 N N . THR A 1 117 ? 19.837 30.841 86.439 1.00 10.14 115 THR A N 1
ATOM 903 C CA . THR A 1 117 ? 18.376 30.816 86.447 1.00 10.87 115 THR A CA 1
ATOM 904 C C . THR A 1 117 ? 17.797 32.236 86.625 1.00 10.96 115 THR A C 1
ATOM 905 O O . THR A 1 117 ? 16.901 32.649 85.885 1.00 11.41 115 THR A O 1
ATOM 909 N N . TYR A 1 118 ? 18.336 32.958 87.596 1.00 10.88 116 TYR A N 1
ATOM 910 C CA . TYR A 1 118 ? 17.843 34.295 87.896 1.00 12.24 116 TYR A CA 1
ATOM 911 C C . TYR A 1 118 ? 18.074 35.264 86.724 1.00 11.81 116 TYR A C 1
ATOM 912 O O . TYR A 1 118 ? 17.196 36.104 86.417 1.00 12.16 116 TYR A O 1
ATOM 921 N N . LEU A 1 119 ? 19.202 35.108 86.044 1.00 12.18 117 LEU A N 1
ATOM 922 C CA . LEU A 1 119 ? 19.478 35.936 84.824 1.00 13.09 117 LEU A CA 1
ATOM 923 C C . LEU A 1 119 ? 18.485 35.523 83.722 1.00 13.59 117 LEU A C 1
ATOM 924 O O . LEU A 1 119 ? 17.873 36.373 83.048 1.00 13.47 117 LEU A O 1
ATOM 929 N N . GLY A 1 120 ? 18.236 34.218 83.573 1.00 12.22 118 GLY A N 1
ATOM 930 C CA . GLY A 1 120 ? 17.178 33.760 82.613 1.00 12.02 118 GLY A CA 1
ATOM 931 C C . GLY A 1 120 ? 15.827 34.409 82.875 1.00 12.44 118 GLY A C 1
ATOM 932 O O . GLY A 1 120 ? 15.157 34.882 81.959 1.00 13.65 118 GLY A O 1
ATOM 933 N N . LEU A 1 121 ? 15.441 34.497 84.150 1.00 11.72 119 LEU A N 1
ATOM 934 C CA . LEU A 1 121 ? 14.189 35.105 84.534 1.00 13.18 119 LEU A CA 1
ATOM 935 C C . LEU A 1 121 ? 14.245 36.616 84.252 1.00 13.72 119 LEU A C 1
ATOM 936 O O . LEU A 1 121 ? 13.257 37.168 83.780 1.00 13.90 119 LEU A O 1
ATOM 941 N N . ASP A 1 122 ? 15.406 37.233 84.476 1.00 14.07 120 ASP A N 1
ATOM 942 C CA . ASP A 1 122 ? 15.589 38.686 84.235 1.00 14.37 120 ASP A CA 1
ATOM 943 C C . ASP A 1 122 ? 15.231 39.034 82.787 1.00 15.77 120 ASP A C 1
ATOM 944 O O . ASP A 1 122 ? 14.543 40.031 82.531 1.00 16.80 120 ASP A O 1
ATOM 949 N N . TYR A 1 123 ? 15.670 38.187 81.860 1.00 14.18 121 TYR A N 1
ATOM 950 C CA . TYR A 1 123 ? 15.389 38.393 80.419 1.00 15.30 121 TYR A CA 1
ATOM 951 C C . TYR A 1 123 ? 14.036 37.856 79.953 1.00 15.94 121 TYR A C 1
ATOM 952 O O . TYR A 1 123 ? 13.298 38.542 79.206 1.00 16.54 121 TYR A O 1
ATOM 961 N N . MET A 1 124 ? 13.695 36.641 80.387 1.00 13.36 122 MET A N 1
ATOM 962 C CA . MET A 1 124 ? 12.543 35.952 79.821 1.00 13.90 122 MET A CA 1
ATOM 963 C C . MET A 1 124 ? 11.210 36.186 80.497 1.00 13.84 122 MET A C 1
ATOM 964 O O . MET A 1 124 ? 10.171 35.925 79.887 1.00 14.43 122 MET A O 1
ATOM 969 N N . SER A 1 125 ? 11.184 36.585 81.772 1.00 13.62 123 SER A N 1
ATOM 970 C CA A SER A 1 125 ? 9.894 36.741 82.441 0.50 13.50 123 SER A CA 1
ATOM 971 C CA B SER A 1 125 ? 9.903 36.740 82.463 0.50 13.53 123 SER A CA 1
ATOM 972 C C . SER A 1 125 ? 9.021 37.770 81.747 1.00 13.21 123 SER A C 1
ATOM 973 O O . SER A 1 125 ? 9.486 38.869 81.453 1.00 13.61 123 SER A O 1
ATOM 978 N N . LYS A 1 126 ? 7.747 37.424 81.571 1.00 14.05 124 LYS A N 1
ATOM 979 C CA . LYS A 1 126 ? 6.771 38.331 80.971 1.00 15.65 124 LYS A CA 1
ATOM 980 C C . LYS A 1 126 ? 6.747 39.637 81.770 1.00 17.18 124 LYS A C 1
ATOM 981 O O . LYS A 1 126 ? 6.605 40.734 81.183 1.00 18.62 124 LYS A O 1
ATOM 987 N N . GLN A 1 127 ? 6.943 39.549 83.098 1.00 16.99 125 GLN A N 1
ATOM 988 C CA . GLN A 1 127 ? 6.879 40.779 83.900 1.00 18.01 125 GLN A CA 1
ATOM 989 C C . GLN A 1 127 ? 8.109 41.694 83.762 1.00 17.68 125 GLN A C 1
ATOM 990 O O . GLN A 1 127 ? 8.057 42.866 84.182 1.00 19.39 125 GLN A O 1
ATOM 996 N N . ASN A 1 128 ? 9.182 41.176 83.160 1.00 16.90 126 ASN A N 1
ATOM 997 C CA . ASN A 1 128 ? 10.395 41.938 82.909 1.00 17.39 126 ASN A CA 1
ATOM 998 C C . ASN A 1 128 ? 10.522 42.377 81.440 1.00 18.13 126 ASN A C 1
ATOM 999 O O . ASN A 1 128 ? 11.586 42.856 81.041 1.00 19.22 126 ASN A O 1
ATOM 1004 N N . GLY A 1 129 ? 9.447 42.227 80.666 1.00 17.81 127 GLY A N 1
ATOM 1005 C CA . GLY A 1 129 ? 9.483 42.582 79.245 1.00 17.14 127 GLY A CA 1
ATOM 1006 C C . GLY A 1 129 ? 9.908 41.444 78.317 1.00 17.43 127 GLY A C 1
ATOM 1007 O O . GLY A 1 129 ? 10.145 41.665 77.115 1.00 17.24 127 GLY A O 1
ATOM 1008 N N . GLY A 1 130 ? 10.028 40.213 78.846 1.00 16.54 128 GLY A N 1
ATOM 1009 C CA . GLY A 1 130 ? 10.219 39.056 77.982 1.00 16.31 128 GLY A CA 1
ATOM 1010 C C . GLY A 1 130 ? 8.889 38.474 77.527 1.00 16.15 128 GLY A C 1
ATOM 1011 O O . GLY A 1 130 ? 7.818 39.038 77.792 1.00 15.62 128 GLY A O 1
ATOM 1012 N N . GLU A 1 131 ? 8.916 37.316 76.877 1.00 15.77 129 GLU A N 1
ATOM 1013 C CA . GLU A 1 131 ? 7.649 36.701 76.540 1.00 16.10 129 GLU A CA 1
ATOM 1014 C C . GLU A 1 131 ? 7.492 35.302 77.133 1.00 16.24 129 GLU A C 1
ATOM 1015 O O . GLU A 1 131 ? 6.609 34.560 76.734 1.00 15.67 129 GLU A O 1
ATOM 1021 N N . GLY A 1 132 ? 8.324 34.996 78.119 1.00 14.70 130 GLY A N 1
ATOM 1022 C CA . GLY A 1 132 ? 8.292 33.658 78.740 1.00 14.05 130 GLY A CA 1
ATOM 1023 C C . GLY A 1 132 ? 9.329 32.767 78.072 1.00 13.79 130 GLY A C 1
ATOM 1024 O O . GLY A 1 132 ? 10.060 33.190 77.171 1.00 14.66 130 GLY A O 1
ATOM 1025 N N . GLY A 1 133 ? 9.442 31.524 78.522 1.00 12.43 131 GLY A N 1
ATOM 1026 C CA . GLY A 1 133 ? 10.475 30.648 77.981 1.00 11.08 131 GLY A CA 1
ATOM 1027 C C . GLY A 1 133 ? 10.615 29.426 78.866 1.00 11.46 131 GLY A C 1
ATOM 1028 O O . GLY A 1 133 ? 9.713 29.128 79.606 1.00 12.05 131 GLY A O 1
ATOM 1029 N N . ILE A 1 134 ? 11.774 28.793 78.825 1.00 10.42 132 ILE A N 1
ATOM 1030 C CA . ILE A 1 134 ? 12.009 27.571 79.640 1.00 10.84 132 ILE A CA 1
ATOM 1031 C C . ILE A 1 134 ? 13.454 27.576 80.117 1.00 11.23 132 ILE A C 1
ATOM 1032 O O . ILE A 1 134 ? 14.353 27.959 79.393 1.00 11.57 132 ILE A O 1
ATOM 1037 N N . ILE A 1 135 ? 13.642 27.156 81.359 1.00 8.74 133 ILE A N 1
ATOM 1038 C CA . ILE A 1 135 ? 14.953 27.051 81.980 1.00 9.77 133 ILE A CA 1
ATOM 1039 C C . ILE A 1 135 ? 15.064 25.609 82.417 1.00 9.96 133 ILE A C 1
ATOM 1040 O O . ILE A 1 135 ? 14.174 25.096 83.123 1.00 10.44 133 ILE A O 1
ATOM 1045 N N . ILE A 1 136 ? 16.153 24.965 81.984 1.00 9.02 134 ILE A N 1
ATOM 1046 C CA . ILE A 1 136 ? 16.368 23.520 82.313 1.00 9.41 134 ILE A CA 1
ATOM 1047 C C . ILE A 1 136 ? 17.677 23.435 83.094 1.00 9.65 134 ILE A C 1
ATOM 1048 O O . ILE A 1 136 ? 18.704 23.873 82.576 1.00 9.67 134 ILE A O 1
ATOM 1053 N N . ASN A 1 137 ?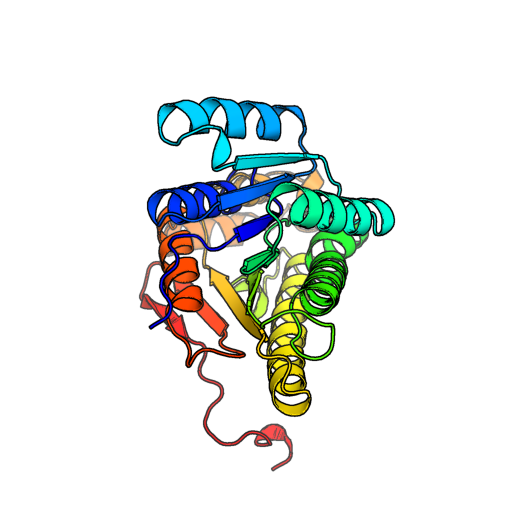 17.627 22.843 84.292 1.00 8.91 135 ASN A N 1
ATOM 1054 C CA . ASN A 1 137 ? 18.784 22.704 85.156 1.00 8.29 135 ASN A CA 1
ATOM 1055 C C . ASN A 1 137 ? 19.215 21.247 85.213 1.00 9.27 135 ASN A C 1
ATOM 1056 O O . ASN A 1 137 ? 18.357 20.372 85.372 1.00 8.38 135 ASN A O 1
ATOM 1061 N N . MET A 1 138 ? 20.519 21.019 85.046 1.00 9.16 136 MET A N 1
ATOM 1062 C CA . MET A 1 138 ? 21.065 19.659 85.056 1.00 10.79 136 MET A CA 1
ATOM 1063 C C . MET A 1 138 ? 21.309 19.247 86.496 1.00 10.96 136 MET A C 1
ATOM 1064 O O . MET A 1 138 ? 22.253 19.752 87.164 1.00 11.95 136 MET A O 1
ATOM 1069 N N . SER A 1 139 ? 20.448 18.362 86.984 1.00 10.06 137 SER A N 1
ATOM 1070 C CA . SER A 1 139 ? 20.718 17.689 88.252 1.00 10.79 137 SER A CA 1
ATOM 1071 C C . SER A 1 139 ? 21.406 16.346 87.905 1.00 10.81 137 SER A C 1
ATOM 1072 O O . SER A 1 139 ? 22.295 16.323 87.025 1.00 12.19 137 SER A O 1
ATOM 1075 N N . SER A 1 140 ? 21.019 15.258 88.599 1.00 10.60 138 SER A N 1
ATOM 1076 C CA . SER A 1 140 ? 21.568 13.901 88.408 1.00 11.07 138 SER A CA 1
ATOM 1077 C C . SER A 1 140 ? 20.649 12.984 89.218 1.00 10.51 138 SER A C 1
ATOM 1078 O O . SER A 1 140 ? 19.865 13.497 90.058 1.00 11.45 138 SER A O 1
ATOM 1081 N N . LEU A 1 141 ? 20.747 11.663 89.037 1.00 10.25 139 LEU A N 1
ATOM 1082 C CA . LEU A 1 141 ? 20.162 10.762 90.059 1.00 9.90 139 LEU A CA 1
ATOM 1083 C C . LEU A 1 141 ? 20.754 11.067 91.456 1.00 9.56 139 LEU A C 1
ATOM 1084 O O . LEU A 1 141 ? 20.067 10.885 92.456 1.00 11.15 139 LEU A O 1
ATOM 1089 N N . ALA A 1 142 ? 21.986 11.596 91.471 1.00 9.60 140 ALA A N 1
ATOM 1090 C CA . ALA A 1 142 ? 22.633 12.086 92.725 1.00 10.49 140 ALA A CA 1
ATOM 1091 C C . ALA A 1 142 ? 21.864 13.274 93.398 1.00 11.25 140 ALA A C 1
ATOM 1092 O O . ALA A 1 142 ? 22.202 13.663 94.547 1.00 10.48 140 ALA A O 1
ATOM 1094 N N . GLY A 1 143 ? 20.853 13.832 92.709 1.00 9.99 141 GLY A N 1
ATOM 1095 C CA . GLY A 1 143 ? 19.979 14.872 93.271 1.00 11.56 141 GLY A CA 1
ATOM 1096 C C . GLY A 1 143 ? 18.816 14.269 94.051 1.00 11.34 141 GLY A C 1
ATOM 1097 O O . GLY A 1 143 ? 18.085 14.977 94.739 1.00 11.41 141 GLY A O 1
ATOM 1098 N N . LEU A 1 144 ? 18.654 12.956 93.921 1.00 10.89 142 LEU A N 1
ATOM 1099 C CA . LEU A 1 144 ? 17.508 12.248 94.497 1.00 10.11 142 LEU A CA 1
ATOM 1100 C C . LEU A 1 144 ? 17.893 11.120 95.486 1.00 11.22 142 LEU A C 1
ATOM 1101 O O . LEU A 1 144 ? 17.035 10.659 96.246 1.00 12.07 142 LEU A O 1
ATOM 1106 N N . MET A 1 145 ? 19.131 10.639 95.402 1.00 11.51 143 MET A N 1
ATOM 1107 C CA . MET A 1 145 ? 19.592 9.553 96.238 1.00 12.93 143 MET A CA 1
ATOM 1108 C C . MET A 1 145 ? 21.047 9.848 96.613 1.00 11.55 143 MET A C 1
ATOM 1109 O O . MET A 1 145 ? 21.698 10.701 96.005 1.00 12.53 143 MET A O 1
ATOM 1114 N N . PRO A 1 146 ? 21.532 9.181 97.656 1.00 12.32 144 PRO A N 1
ATOM 1115 C CA . PRO A 1 146 ? 22.892 9.494 98.145 1.00 11.93 144 PRO A CA 1
ATOM 1116 C C . PRO A 1 146 ? 23.973 8.939 97.244 1.00 11.63 144 PRO A C 1
ATOM 1117 O O . PRO A 1 146 ? 23.735 7.949 96.497 1.00 12.38 144 PRO A O 1
ATOM 1121 N N . VAL A 1 147 ? 25.159 9.568 97.293 1.00 11.74 145 VAL A N 1
ATOM 1122 C CA . VAL A 1 147 ? 26.346 9.028 96.675 1.00 11.28 145 VAL A CA 1
ATOM 1123 C C . VAL A 1 147 ? 27.476 9.037 97.725 1.00 10.72 145 VAL A C 1
ATOM 1124 O O . VAL A 1 147 ? 28.015 10.094 98.038 1.00 10.50 145 VAL A O 1
ATOM 1128 N N . ALA A 1 148 ? 27.760 7.856 98.289 1.00 11.23 146 ALA A N 1
ATOM 1129 C CA . ALA A 1 148 ? 28.734 7.787 99.429 1.00 12.52 146 ALA A CA 1
ATOM 1130 C C . ALA A 1 148 ? 30.084 8.423 99.055 1.00 12.50 146 ALA A C 1
ATOM 1131 O O . ALA A 1 148 ? 30.709 9.059 99.883 1.00 15.12 146 ALA A O 1
ATOM 1133 N N . GLN A 1 149 ? 30.502 8.260 97.804 1.00 12.83 147 GLN A N 1
ATOM 1134 C CA . GLN A 1 149 ? 31.817 8.717 97.368 1.00 13.20 147 GLN A CA 1
ATOM 1135 C C . GLN A 1 149 ? 31.831 10.159 96.825 1.00 13.08 147 GLN A C 1
ATOM 1136 O O . GLN A 1 149 ? 32.905 10.658 96.480 1.00 13.50 147 GLN A O 1
ATOM 1142 N N . GLN A 1 150 ? 30.650 10.806 96.786 1.00 11.68 148 GLN A N 1
ATOM 1143 C CA . GLN A 1 150 ? 30.506 12.139 96.229 1.00 12.20 148 GLN A CA 1
ATOM 1144 C C . GLN A 1 150 ? 29.487 12.969 97.033 1.00 11.09 148 GLN A C 1
ATOM 1145 O O . GLN A 1 150 ? 28.500 13.495 96.479 1.00 10.63 148 GLN A O 1
ATOM 1151 N N . PRO A 1 151 ? 29.730 13.122 98.350 1.00 11.69 149 PRO A N 1
ATOM 1152 C CA . PRO A 1 151 ? 28.667 13.769 99.151 1.00 11.02 149 PRO A CA 1
ATOM 1153 C C . PRO A 1 151 ? 28.426 15.238 98.757 1.00 9.88 149 PRO A C 1
ATOM 1154 O O . PRO A 1 151 ? 27.281 15.701 98.827 1.00 10.17 149 PRO A O 1
ATOM 1158 N N . VAL A 1 152 ? 29.462 15.971 98.319 1.00 9.36 150 VAL A N 1
ATOM 1159 C CA . VAL A 1 152 ? 29.233 17.382 97.996 1.00 10.11 150 VAL A CA 1
ATOM 1160 C C . VAL A 1 152 ? 28.559 17.494 96.596 1.00 9.65 150 VAL A C 1
ATOM 1161 O O . VAL A 1 152 ? 27.636 18.290 96.404 1.00 9.80 150 VAL A O 1
ATOM 1165 N N . TYR A 1 153 ? 29.024 16.687 95.651 1.00 9.90 151 TYR A N 1
ATOM 1166 C CA . TYR A 1 153 ? 28.338 16.587 94.379 1.00 9.94 151 TYR A CA 1
ATOM 1167 C C . TYR A 1 153 ? 26.833 16.254 94.631 1.00 9.43 151 TYR A C 1
ATOM 1168 O O . TYR A 1 153 ? 25.941 16.978 94.138 1.00 9.02 151 TYR A O 1
ATOM 1177 N N . CYS A 1 154 ? 26.574 15.256 95.474 1.00 10.48 152 CYS A N 1
ATOM 1178 C CA . CYS A 1 154 ? 25.213 14.868 95.830 1.00 9.83 152 CYS A CA 1
ATOM 1179 C C . CYS A 1 154 ? 24.454 16.109 96.427 1.00 8.60 152 CYS A C 1
ATOM 1180 O O . CYS A 1 154 ? 23.312 16.406 96.045 1.00 8.79 152 CYS A O 1
ATOM 1183 N N . ALA A 1 155 ? 25.097 16.838 97.363 1.00 8.90 153 ALA A N 1
ATOM 1184 C CA . ALA A 1 155 ? 24.492 18.060 97.955 1.00 9.78 153 ALA A CA 1
ATOM 1185 C C . ALA A 1 155 ? 24.093 19.075 96.857 1.00 8.86 153 ALA A C 1
ATOM 1186 O O . ALA A 1 155 ? 22.953 19.559 96.821 1.00 9.25 153 ALA A O 1
ATOM 1188 N N . SER A 1 156 ? 25.036 19.324 95.942 1.00 7.95 154 SER A N 1
ATOM 1189 C CA . SER A 1 156 ? 24.832 20.307 94.838 1.00 8.83 154 SER A CA 1
ATOM 1190 C C . SER A 1 156 ? 23.627 19.884 93.980 1.00 9.14 154 SER A C 1
ATOM 1191 O O . SER A 1 156 ? 22.761 20.690 93.641 1.00 10.13 154 SER A O 1
ATOM 1194 N N . LYS A 1 157 ? 23.524 18.578 93.725 1.00 8.28 155 LYS A N 1
ATOM 1195 C CA . LYS A 1 157 ? 22.449 18.085 92.838 1.00 9.37 155 LYS A CA 1
ATOM 1196 C C . LYS A 1 157 ? 21.075 18.084 93.543 1.00 8.43 155 LYS A C 1
ATOM 1197 O O . LYS A 1 157 ? 20.034 18.323 92.906 1.00 8.67 155 LYS A O 1
ATOM 1203 N N . HIS A 1 158 ? 21.074 17.784 94.851 1.00 9.23 156 HIS A N 1
ATOM 1204 C CA . HIS A 1 158 ? 19.865 17.849 95.657 1.00 9.28 156 HIS A CA 1
ATOM 1205 C C . HIS A 1 158 ? 19.423 19.345 95.665 1.00 8.97 156 HIS A C 1
ATOM 1206 O O . HIS A 1 158 ? 18.221 19.666 95.520 1.00 8.57 156 HIS A O 1
ATOM 1213 N N . GLY A 1 159 ? 20.409 20.234 95.862 1.00 8.65 157 GLY A N 1
ATOM 1214 C CA . GLY A 1 159 ? 20.168 21.687 95.827 1.00 8.75 157 GLY A CA 1
ATOM 1215 C C . GLY A 1 159 ? 19.423 22.094 94.562 1.00 8.42 157 GLY A C 1
ATOM 1216 O O . GLY A 1 159 ? 18.417 22.842 94.602 1.00 8.82 157 GLY A O 1
ATOM 1217 N N . ILE A 1 160 ? 19.886 21.582 93.434 1.00 8.25 158 ILE A N 1
ATOM 1218 C CA . ILE A 1 160 ? 19.209 21.924 92.174 1.00 9.94 158 ILE A CA 1
ATOM 1219 C C . ILE A 1 160 ? 17.756 21.445 92.138 1.00 9.47 158 ILE A C 1
ATOM 1220 O O . ILE A 1 160 ? 16.882 22.177 91.641 1.00 8.74 158 ILE A O 1
ATOM 1225 N N . VAL A 1 161 ? 17.491 20.225 92.611 1.00 8.95 159 VAL A N 1
ATOM 1226 C CA . VAL A 1 161 ? 16.109 19.740 92.648 1.00 9.74 159 VAL A CA 1
ATOM 1227 C C . VAL A 1 161 ? 15.226 20.658 93.510 1.00 9.31 159 VAL A C 1
ATOM 1228 O O . VAL A 1 161 ? 14.208 21.142 93.027 1.00 9.41 159 VAL A O 1
ATOM 1232 N N . GLY A 1 162 ? 15.590 20.900 94.773 1.00 9.20 160 GLY A N 1
ATOM 1233 C CA . GLY A 1 162 ? 14.752 21.813 95.615 1.00 10.11 160 GLY A CA 1
ATOM 1234 C C . GLY A 1 162 ? 14.583 23.209 94.996 1.00 9.40 160 GLY A C 1
ATOM 1235 O O . GLY A 1 162 ? 13.495 23.753 94.973 1.00 10.67 160 GLY A O 1
ATOM 1236 N N . PHE A 1 163 ? 15.655 23.750 94.441 1.00 9.33 161 PHE A N 1
ATOM 1237 C CA . PHE A 1 163 ? 15.612 25.092 93.897 1.00 9.45 161 PHE A CA 1
ATOM 1238 C C . PHE A 1 163 ? 14.638 25.138 92.704 1.00 8.72 161 PHE A C 1
ATOM 1239 O O . PHE A 1 163 ? 13.781 26.034 92.588 1.00 8.80 161 PHE A O 1
ATOM 1247 N N . THR A 1 164 ? 14.847 24.185 91.806 1.00 8.53 162 THR A N 1
ATOM 1248 C CA . THR A 1 164 ? 14.026 24.073 90.581 1.00 9.39 162 THR A CA 1
ATOM 1249 C C . THR A 1 164 ? 12.535 23.888 90.841 1.00 9.14 162 THR A C 1
ATOM 1250 O O . THR A 1 164 ? 11.718 24.660 90.312 1.00 9.79 162 THR A O 1
ATOM 1254 N N . ARG A 1 165 ? 12.161 22.922 91.707 1.00 9.34 163 ARG A N 1
ATOM 1255 C CA . ARG A 1 165 ? 10.740 22.722 92.038 1.00 10.86 163 ARG A CA 1
ATOM 1256 C C . ARG A 1 165 ? 10.148 24.003 92.639 1.00 10.16 163 ARG A C 1
ATOM 1257 O O . ARG A 1 165 ? 9.000 24.413 92.325 1.00 11.08 163 ARG A O 1
ATOM 1265 N N . SER A 1 166 ? 10.930 24.661 93.518 1.00 9.38 164 SER A N 1
ATOM 1266 C CA . SER A 1 166 ? 10.490 25.908 94.148 1.00 9.84 164 SER A CA 1
ATOM 1267 C C . SER A 1 166 ? 10.292 27.084 93.164 1.00 9.06 164 SER A C 1
ATOM 1268 O O . SER A 1 166 ? 9.252 27.784 93.155 1.00 10.31 164 SER A O 1
ATOM 1271 N N . ALA A 1 167 ? 11.314 27.285 92.338 1.00 9.81 165 ALA A N 1
ATOM 1272 C CA . ALA A 1 167 ? 11.320 28.395 91.355 1.00 9.78 165 ALA A CA 1
ATOM 1273 C C . ALA A 1 167 ? 10.148 28.151 90.370 1.00 10.98 165 ALA A C 1
ATOM 1274 O O . ALA A 1 167 ? 9.509 29.127 89.938 1.00 10.88 165 ALA A O 1
ATOM 1276 N N . ALA A 1 168 ? 9.858 26.862 90.020 1.00 11.72 166 ALA A N 1
ATOM 1277 C CA . ALA A 1 168 ? 8.739 26.531 89.136 1.00 11.46 166 ALA A CA 1
ATOM 1278 C C . ALA A 1 168 ? 7.410 27.020 89.775 1.00 11.25 166 ALA A C 1
ATOM 1279 O O . ALA A 1 168 ? 6.590 27.654 89.086 1.00 12.76 166 ALA A O 1
ATOM 1281 N N . LEU A 1 169 ? 7.231 26.772 91.086 1.00 10.05 167 LEU A N 1
ATOM 1282 C CA . LEU A 1 169 ? 6.007 27.271 91.748 1.00 11.55 167 LEU A CA 1
ATOM 1283 C C . LEU A 1 169 ? 5.924 28.812 91.767 1.00 11.57 167 LEU A C 1
ATOM 1284 O O . LEU A 1 169 ? 4.862 29.385 91.495 1.00 13.66 167 LEU A O 1
ATOM 1289 N N . ALA A 1 170 ? 7.058 29.458 92.066 1.00 11.55 168 ALA A N 1
ATOM 1290 C CA . ALA A 1 170 ? 7.184 30.909 92.073 1.00 11.60 168 ALA A CA 1
ATOM 1291 C C . ALA A 1 170 ? 6.815 31.474 90.702 1.00 13.09 168 ALA A C 1
ATOM 1292 O O . ALA A 1 170 ? 6.107 32.494 90.625 1.00 13.96 168 ALA A O 1
ATOM 1294 N N . ALA A 1 171 ? 7.323 30.835 89.630 1.00 13.76 169 ALA A N 1
ATOM 1295 C CA . ALA A 1 171 ? 6.960 31.281 88.257 1.00 13.66 169 ALA A CA 1
ATOM 1296 C C . ALA A 1 171 ? 5.426 31.290 88.035 1.00 15.79 169 ALA A C 1
ATOM 1297 O O . ALA A 1 171 ? 4.907 32.205 87.390 1.00 15.93 169 ALA A O 1
ATOM 1299 N N . ASN A 1 172 ? 4.717 30.273 88.531 1.00 15.76 170 ASN A N 1
ATOM 1300 C CA . ASN A 1 172 ? 3.243 30.246 88.425 1.00 17.86 170 ASN A CA 1
ATOM 1301 C C . ASN A 1 172 ? 2.616 31.458 89.138 1.00 18.36 170 ASN A C 1
ATOM 1302 O O . ASN A 1 172 ? 1.739 32.148 88.585 1.00 17.99 170 ASN A O 1
ATOM 1307 N N . LEU A 1 173 ? 3.074 31.707 90.368 1.00 17.68 171 LEU A N 1
ATOM 1308 C CA . LEU A 1 173 ? 2.574 32.797 91.197 1.00 18.76 171 LEU A CA 1
ATOM 1309 C C . LEU A 1 173 ? 2.796 34.129 90.525 1.00 19.70 171 LEU A C 1
ATOM 1310 O O . LEU A 1 173 ? 1.921 34.990 90.591 1.00 19.89 171 LEU A O 1
ATOM 1315 N N . MET A 1 174 ? 3.956 34.274 89.881 1.00 18.58 172 MET A N 1
ATOM 1316 C CA . MET A 1 174 ? 4.395 35.526 89.242 1.00 20.88 172 MET A CA 1
ATOM 1317 C C . MET A 1 174 ? 3.840 35.732 87.808 1.00 20.17 172 MET A C 1
ATOM 1318 O O . MET A 1 174 ? 3.957 36.834 87.251 1.00 20.55 172 MET A O 1
ATOM 1323 N N . ASN A 1 175 ? 3.240 34.672 87.260 1.00 19.00 173 ASN A N 1
ATOM 1324 C CA . ASN A 1 175 ? 2.827 34.592 85.850 1.00 19.98 173 ASN A CA 1
ATOM 1325 C C . ASN A 1 175 ? 3.963 35.081 84.951 1.00 19.29 173 ASN A C 1
ATOM 1326 O O . ASN A 1 175 ? 3.785 35.960 84.101 1.00 18.27 173 ASN A O 1
ATOM 1331 N N . SER A 1 176 ? 5.157 34.516 85.146 1.00 17.90 174 SER A N 1
ATOM 1332 C CA . SER A 1 176 ? 6.349 34.953 84.394 1.00 15.94 174 SER A CA 1
ATOM 1333 C C . SER A 1 176 ? 6.333 34.315 82.988 1.00 14.71 174 SER A C 1
ATOM 1334 O O . SER A 1 176 ? 7.073 34.731 82.089 1.00 15.02 174 SER A O 1
ATOM 1337 N N . GLY A 1 177 ? 5.506 33.287 82.822 1.00 13.60 175 GLY A N 1
ATOM 1338 C CA . GLY A 1 177 ? 5.522 32.499 81.573 1.00 13.66 175 GLY A CA 1
ATOM 1339 C C . GLY A 1 177 ? 6.785 31.671 81.348 1.00 13.49 175 GLY A C 1
ATOM 1340 O O . GLY A 1 177 ? 7.025 31.194 80.236 1.00 13.91 175 GLY A O 1
ATOM 1341 N N . VAL A 1 178 ? 7.600 31.497 82.405 1.00 12.62 176 VAL A N 1
ATOM 1342 C CA . VAL A 1 178 ? 8.849 30.698 82.306 1.00 12.18 176 VAL A CA 1
ATOM 1343 C C . VAL A 1 178 ? 8.604 29.379 83.038 1.00 12.26 176 VAL A C 1
ATOM 1344 O O . VAL A 1 178 ? 8.151 29.415 84.181 1.00 12.46 176 VAL A O 1
ATOM 1348 N N . ARG A 1 179 ? 8.884 28.277 82.349 1.00 11.29 177 ARG A N 1
ATOM 1349 C CA . ARG A 1 179 ? 8.760 26.932 82.943 1.00 10.94 177 ARG A CA 1
ATOM 1350 C C . ARG A 1 179 ? 10.168 26.544 83.387 1.00 11.13 177 ARG A C 1
ATOM 1351 O O . ARG A 1 179 ? 11.149 26.789 82.654 1.00 10.77 177 ARG A O 1
ATOM 1359 N N . LEU A 1 180 ? 10.286 25.953 84.576 1.00 9.60 178 LEU A N 1
ATOM 1360 C CA . LEU A 1 180 ? 11.603 25.546 85.071 1.00 10.63 178 LEU A CA 1
ATOM 1361 C C . LEU A 1 180 ? 11.536 24.041 85.397 1.00 11.22 178 LEU A C 1
ATOM 1362 O O . LEU A 1 180 ? 10.654 23.609 86.130 1.00 11.30 178 LEU A O 1
ATOM 1367 N N . ASN A 1 181 ? 12.452 23.285 84.796 1.00 10.07 179 ASN A N 1
ATOM 1368 C CA . ASN A 1 181 ? 12.483 21.819 84.978 1.00 10.25 179 ASN A CA 1
ATOM 1369 C C . ASN A 1 181 ? 13.915 21.384 85.216 1.00 9.00 179 ASN A C 1
ATOM 1370 O O . ASN A 1 181 ? 14.828 22.126 84.914 1.00 10.26 179 ASN A O 1
ATOM 1375 N N . ALA A 1 182 ? 14.111 20.167 85.727 1.00 8.44 180 ALA A N 1
ATOM 1376 C CA . ALA A 1 182 ? 15.476 19.609 85.895 1.00 8.87 180 ALA A CA 1
ATOM 1377 C C . ALA A 1 182 ? 15.530 18.211 85.273 1.00 9.53 180 ALA A C 1
ATOM 1378 O O . ALA A 1 182 ? 14.493 17.502 85.209 1.00 11.37 180 ALA A O 1
ATOM 1380 N N . ILE A 1 183 ? 16.746 17.821 84.887 1.00 7.90 181 ILE A N 1
ATOM 1381 C CA . ILE A 1 183 ? 17.000 16.487 84.344 1.00 9.40 181 ILE A CA 1
ATOM 1382 C C . ILE A 1 183 ? 17.964 15.785 85.307 1.00 9.17 181 ILE A C 1
ATOM 1383 O O . ILE A 1 183 ? 18.986 16.377 85.733 1.00 9.55 181 ILE A O 1
ATOM 1388 N N . CYS A 1 184 ? 17.619 14.526 85.647 1.00 9.42 182 CYS A N 1
ATOM 1389 C CA . CYS A 1 184 ? 18.373 13.696 86.582 1.00 9.86 182 CYS A CA 1
ATOM 1390 C C . CYS A 1 184 ? 18.829 12.393 85.899 1.00 10.76 182 CYS A C 1
ATOM 1391 O O . CYS A 1 184 ? 18.130 11.371 85.990 1.00 10.93 182 CYS A O 1
ATOM 1394 N N . PRO A 1 185 ? 19.943 12.453 85.144 1.00 9.95 183 PRO A N 1
ATOM 1395 C CA . PRO A 1 185 ? 20.409 11.195 84.481 1.00 10.73 183 PRO A CA 1
ATOM 1396 C C . PRO A 1 185 ? 21.114 10.221 85.425 1.00 10.62 183 PRO A C 1
ATOM 1397 O O . PRO A 1 185 ? 21.674 10.638 86.464 1.00 11.60 183 PRO A O 1
ATOM 1401 N N . GLY A 1 186 ? 21.080 8.932 85.039 1.00 10.80 184 GLY A N 1
ATOM 1402 C CA . GLY A 1 186 ? 22.050 7.958 85.517 1.00 11.90 184 GLY A CA 1
ATOM 1403 C C . GLY A 1 186 ? 23.389 8.233 84.853 1.00 11.72 184 GLY A C 1
ATOM 1404 O O . GLY A 1 186 ? 23.629 9.334 84.303 1.00 11.25 184 GLY A O 1
ATOM 1405 N N . PHE A 1 187 ? 24.263 7.234 84.832 1.00 11.36 185 PHE A N 1
ATOM 1406 C CA . PHE A 1 187 ? 25.635 7.464 84.321 1.00 12.59 185 PHE A CA 1
ATOM 1407 C C . PHE A 1 187 ? 25.618 7.732 82.821 1.00 13.31 185 PHE A C 1
ATOM 1408 O O . PHE A 1 187 ? 24.910 7.045 82.059 1.00 13.05 185 PHE A O 1
ATOM 1416 N N . VAL A 1 188 ? 26.436 8.701 82.420 1.00 14.87 186 VAL A N 1
ATOM 1417 C CA . VAL A 1 188 ? 26.560 9.112 81.014 1.00 16.12 186 VAL A CA 1
ATOM 1418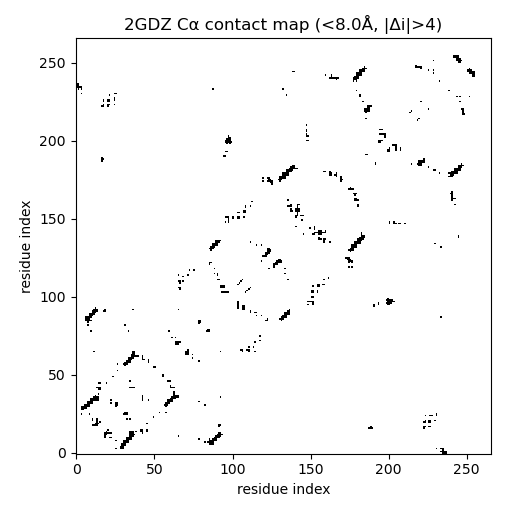 C C . VAL A 1 188 ? 28.030 9.184 80.640 1.00 16.63 186 VAL A C 1
ATOM 1419 O O . VAL A 1 188 ? 28.918 9.623 81.403 1.00 15.00 186 VAL A O 1
ATOM 1423 N N . ASN A 1 189 ? 28.254 8.759 79.414 1.00 18.23 187 ASN A N 1
ATOM 1424 C CA . ASN A 1 189 ? 29.570 8.638 78.916 1.00 20.94 187 ASN A CA 1
ATOM 1425 C C . ASN A 1 189 ? 30.242 9.973 78.610 1.00 21.33 187 ASN A C 1
ATOM 1426 O O . ASN A 1 189 ? 30.106 10.450 77.491 1.00 22.70 187 ASN A O 1
ATOM 1431 N N . THR A 1 190 ? 30.948 10.543 79.593 1.00 20.43 188 THR A N 1
ATOM 1432 C CA . THR A 1 190 ? 31.670 11.829 79.464 1.00 20.78 188 THR A CA 1
ATOM 1433 C C . THR A 1 190 ? 32.909 11.886 80.354 1.00 21.24 188 THR A C 1
ATOM 1434 O O . THR A 1 190 ? 33.164 10.974 81.172 1.00 20.41 188 THR A O 1
ATOM 1438 N N . ALA A 1 191 ? 33.625 13.013 80.275 1.00 21.97 189 ALA A N 1
ATOM 1439 C CA . ALA A 1 191 ? 34.765 13.341 81.170 1.00 23.21 189 ALA A CA 1
ATOM 1440 C C . ALA A 1 191 ? 34.458 13.362 82.673 1.00 23.27 189 ALA A C 1
ATOM 1441 O O . ALA A 1 191 ? 35.335 13.075 83.498 1.00 24.84 189 ALA A O 1
ATOM 1443 N N . ILE A 1 192 ? 33.219 13.666 83.057 1.00 22.98 190 ILE A N 1
ATOM 1444 C CA . ILE A 1 192 ? 32.875 13.608 84.476 1.00 22.56 190 ILE A CA 1
ATOM 1445 C C . ILE A 1 192 ? 33.007 12.178 85.013 1.00 22.33 190 ILE A C 1
ATOM 1446 O O . ILE A 1 192 ? 33.507 11.957 86.117 1.00 22.44 190 ILE A O 1
ATOM 1451 N N . LEU A 1 193 ? 32.591 11.200 84.216 1.00 22.05 191 LEU A N 1
ATOM 1452 C CA . LEU A 1 193 ? 32.690 9.810 84.631 1.00 23.54 191 LEU A CA 1
ATOM 1453 C C . LEU A 1 193 ? 34.152 9.375 84.888 1.00 24.03 191 LEU A C 1
ATOM 1454 O O . LEU A 1 193 ? 34.453 8.629 85.836 1.00 24.32 191 LEU A O 1
ATOM 1459 N N . GLU A 1 194 ? 35.073 9.883 84.076 1.00 24.10 192 GLU A N 1
ATOM 1460 C CA . GLU A 1 194 ? 36.508 9.565 84.220 1.00 25.54 192 GLU A CA 1
ATOM 1461 C C . GLU A 1 194 ? 37.160 10.141 85.500 1.00 25.20 192 GLU A C 1
ATOM 1462 O O . GLU A 1 194 ? 38.151 9.599 86.017 1.00 25.62 192 GLU A O 1
ATOM 1468 N N . SER A 1 195 ? 36.592 11.230 86.019 1.00 23.87 193 SER A N 1
ATOM 1469 C CA . SER A 1 195 ? 37.140 11.937 87.175 1.00 22.86 193 SER A CA 1
ATOM 1470 C C . SER A 1 195 ? 37.090 11.095 88.483 1.00 22.66 193 SER A C 1
ATOM 1471 O O . SER A 1 195 ? 37.788 11.418 89.451 1.00 22.95 193 SER A O 1
ATOM 1474 N N . ILE A 1 196 ? 36.290 10.025 88.500 1.00 23.28 194 ILE A N 1
ATOM 1475 C CA . ILE A 1 196 ? 36.216 9.169 89.703 1.00 24.34 194 ILE A CA 1
ATOM 1476 C C . ILE A 1 196 ? 37.539 8.395 89.963 1.00 24.80 194 ILE A C 1
ATOM 1477 O O . ILE A 1 196 ? 37.761 7.872 91.063 1.00 24.49 194 ILE A O 1
ATOM 1482 N N . GLU A 1 197 ? 38.406 8.356 88.950 1.00 25.51 195 GLU A N 1
ATOM 1483 C CA . GLU A 1 197 ? 39.692 7.636 89.008 1.00 26.87 195 GLU A CA 1
ATOM 1484 C C . GLU A 1 197 ? 40.828 8.430 89.655 1.00 26.77 195 GLU A C 1
ATOM 1485 O O . GLU A 1 197 ? 41.916 7.881 89.881 1.00 26.77 195 GLU A O 1
ATOM 1491 N N . LYS A 1 198 ? 40.592 9.715 89.939 1.00 26.05 196 LYS A N 1
ATOM 1492 C CA . LYS A 1 198 ? 41.670 10.619 90.316 1.00 25.88 196 LYS A CA 1
ATOM 1493 C C . LYS A 1 198 ? 41.515 11.151 91.740 1.00 25.37 196 LYS A C 1
ATOM 1494 O O . LYS A 1 198 ? 40.458 11.697 92.076 1.00 23.72 196 LYS A O 1
ATOM 1500 N N . GLU A 1 199 ? 42.567 11.010 92.564 1.00 24.47 197 GLU A N 1
ATOM 1501 C CA . GLU A 1 199 ? 42.547 11.576 93.922 1.00 23.94 197 GLU A CA 1
ATOM 1502 C C . GLU A 1 199 ? 42.333 13.086 93.873 1.00 22.84 197 GLU A C 1
ATOM 1503 O O . GLU A 1 199 ? 41.728 13.659 94.796 1.00 23.29 197 GLU A O 1
ATOM 1509 N N . GLU A 1 200 ? 42.839 13.721 92.805 1.00 21.83 198 GLU A N 1
ATOM 1510 C CA . GLU A 1 200 ? 42.639 15.167 92.562 1.00 22.32 198 GLU A CA 1
ATOM 1511 C C . GLU A 1 200 ? 41.159 15.540 92.632 1.00 21.32 198 GLU A C 1
ATOM 1512 O O . GLU A 1 200 ? 40.803 16.644 93.080 1.00 21.89 198 GLU A O 1
ATOM 1518 N N . ASN A 1 201 ? 40.311 14.638 92.138 1.00 20.85 199 ASN A N 1
ATOM 1519 C CA . ASN A 1 201 ? 38.870 14.887 92.110 1.00 19.96 199 ASN A CA 1
ATOM 1520 C C . ASN A 1 201 ? 38.077 14.207 93.222 1.00 19.91 199 ASN A C 1
ATOM 1521 O O . ASN A 1 201 ? 36.952 14.599 93.520 1.00 21.70 199 ASN A O 1
ATOM 1526 N N . MET A 1 202 ? 38.632 13.147 93.783 1.00 19.73 200 MET A N 1
ATOM 1527 C CA . MET A 1 202 ? 37.928 12.336 94.764 1.00 19.23 200 MET A CA 1
ATOM 1528 C C . MET A 1 202 ? 38.410 12.548 96.212 1.00 19.90 200 MET A C 1
ATOM 1529 O O . MET A 1 202 ? 37.642 12.297 97.152 1.00 17.99 200 MET A O 1
ATOM 1534 N N . GLY A 1 203 ? 39.662 13.006 96.390 1.00 20.24 201 GLY A N 1
ATOM 1535 C CA . GLY A 1 203 ? 40.161 13.334 97.733 1.00 19.98 201 GLY A CA 1
ATOM 1536 C C . GLY A 1 203 ? 40.024 12.123 98.648 1.00 20.84 201 GLY A C 1
ATOM 1537 O O . GLY A 1 203 ? 40.340 10.977 98.238 1.00 20.45 201 GLY A O 1
ATOM 1538 N N . GLN A 1 204 ? 39.528 12.378 99.859 1.00 21.39 202 GLN A N 1
ATOM 1539 C CA . GLN A 1 204 ? 39.300 11.357 100.908 1.00 23.20 202 GLN A CA 1
ATOM 1540 C C . GLN A 1 204 ? 38.454 10.140 100.463 1.00 22.52 202 GLN A C 1
ATOM 1541 O O . GLN A 1 204 ? 38.425 9.111 101.161 1.00 23.94 202 GLN A O 1
ATOM 1547 N N . TYR A 1 205 ? 37.728 10.295 99.349 1.00 19.56 203 TYR A N 1
ATOM 1548 C CA . TYR A 1 205 ? 36.845 9.244 98.815 1.00 18.40 203 TYR A CA 1
ATOM 1549 C C . TYR A 1 205 ? 37.486 8.340 97.751 1.00 18.40 203 TYR A C 1
ATOM 1550 O O . TYR A 1 205 ? 36.868 7.371 97.306 1.00 17.40 203 TYR A O 1
ATOM 1559 N N . ILE A 1 206 ? 38.713 8.666 97.340 1.00 18.51 204 ILE A N 1
ATOM 1560 C CA . ILE A 1 206 ? 39.373 7.916 96.272 1.00 18.73 204 ILE A CA 1
ATOM 1561 C C . ILE A 1 206 ? 39.470 6.412 96.589 1.00 18.72 204 ILE A C 1
ATOM 1562 O O . ILE A 1 206 ? 39.391 5.587 95.677 1.00 19.05 204 ILE A O 1
ATOM 1567 N N . GLU A 1 207 ? 39.612 6.049 97.864 1.00 18.99 205 GLU A N 1
ATOM 1568 C CA . GLU A 1 207 ? 39.782 4.626 98.194 1.00 20.86 205 GLU A CA 1
ATOM 1569 C C . GLU A 1 207 ? 38.532 3.790 97.962 1.00 20.93 205 GLU A C 1
ATOM 1570 O O . GLU A 1 207 ? 38.612 2.558 97.899 1.00 21.80 205 GLU A O 1
ATOM 1573 N N . TYR A 1 208 ? 37.384 4.467 97.828 1.00 21.31 206 TYR A N 1
ATOM 1574 C CA . TYR A 1 208 ? 36.085 3.796 97.716 1.00 21.37 206 TYR A CA 1
ATOM 1575 C C . TYR A 1 208 ? 35.510 3.856 96.303 1.00 21.25 206 TYR A C 1
ATOM 1576 O O . TYR A 1 208 ? 34.356 3.464 96.081 1.00 21.32 206 TYR A O 1
ATOM 1585 N N . LYS A 1 209 ? 36.332 4.297 95.361 1.00 20.80 207 LYS A N 1
ATOM 1586 C CA . LYS A 1 209 ? 35.874 4.519 93.973 1.00 22.11 207 LYS A CA 1
ATOM 1587 C C . LYS A 1 209 ? 35.331 3.261 93.289 1.00 22.21 207 LYS A C 1
ATOM 1588 O O . LYS A 1 209 ? 34.480 3.348 92.377 1.00 22.09 207 LYS A O 1
ATOM 1594 N N . ASP A 1 210 ? 35.791 2.085 93.720 1.00 21.69 208 ASP A N 1
ATOM 1595 C CA . ASP A 1 210 ? 35.321 0.856 93.059 1.00 23.43 208 ASP A CA 1
ATOM 1596 C C . ASP A 1 210 ? 33.818 0.598 93.197 1.00 23.18 208 ASP A C 1
ATOM 1597 O O . ASP A 1 210 ? 33.225 -0.056 92.339 1.00 23.31 208 ASP A O 1
ATOM 1602 N N . HIS A 1 211 ? 33.209 1.110 94.270 1.00 22.84 209 HIS A N 1
ATOM 1603 C CA . HIS A 1 211 ? 31.775 0.953 94.484 1.00 23.59 209 HIS A CA 1
ATOM 1604 C C . HIS A 1 211 ? 31.025 1.647 93.311 1.00 22.69 209 HIS A C 1
ATOM 1605 O O . HIS A 1 211 ? 30.069 1.081 92.765 1.00 21.07 209 HIS A O 1
ATOM 1612 N N . ILE A 1 212 ? 31.493 2.840 92.909 1.00 21.45 210 ILE A N 1
ATOM 1613 C CA . ILE A 1 212 ? 30.903 3.532 91.737 1.00 21.61 210 ILE A CA 1
ATOM 1614 C C . ILE A 1 212 ? 31.156 2.727 90.458 1.00 21.09 210 ILE A C 1
ATOM 1615 O O . ILE A 1 212 ? 30.240 2.506 89.637 1.00 19.18 210 ILE A O 1
ATOM 1620 N N . LYS A 1 213 ? 32.407 2.302 90.263 1.00 20.95 211 LYS A N 1
ATOM 1621 C CA . LYS A 1 213 ? 32.739 1.536 89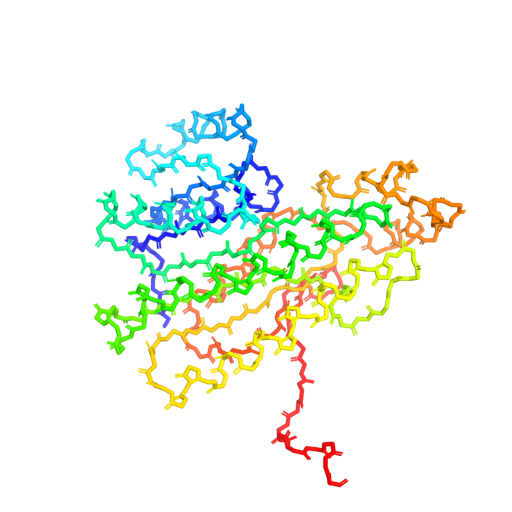.055 1.00 22.31 211 LYS A CA 1
ATOM 1622 C C . LYS A 1 213 ? 31.861 0.285 88.924 1.00 20.94 211 LYS A C 1
ATOM 1623 O O . LYS A 1 213 ? 31.412 -0.075 87.833 1.00 21.89 211 LYS A O 1
ATOM 1629 N N . ASP A 1 214 ? 31.621 -0.375 90.044 1.00 20.27 212 ASP A N 1
ATOM 1630 C CA . ASP A 1 214 ? 30.762 -1.555 90.042 1.00 19.86 212 ASP A CA 1
ATOM 1631 C C . ASP A 1 214 ? 29.353 -1.196 89.600 1.00 19.25 212 ASP A C 1
ATOM 1632 O O . ASP A 1 214 ? 28.737 -1.923 88.821 1.00 18.56 212 ASP A O 1
ATOM 1637 N N . MET A 1 215 ? 28.851 -0.064 90.079 1.00 18.67 213 MET A N 1
ATOM 1638 C CA . MET A 1 215 ? 27.511 0.411 89.654 1.00 18.43 213 MET A CA 1
ATOM 1639 C C . MET A 1 215 ? 27.417 0.665 88.151 1.00 17.19 213 MET A C 1
ATOM 1640 O O . MET A 1 215 ? 26.444 0.287 87.484 1.00 16.24 213 MET A O 1
ATOM 1649 N N . ILE A 1 216 ? 28.442 1.328 87.640 1.00 17.28 214 ILE A N 1
ATOM 1650 C CA . ILE A 1 216 ? 28.518 1.648 86.217 1.00 17.60 214 ILE A CA 1
ATOM 1651 C C . ILE A 1 216 ? 28.522 0.351 85.394 1.00 17.70 214 ILE A C 1
ATOM 1652 O O . ILE A 1 216 ? 27.806 0.224 84.414 1.00 17.80 214 ILE A O 1
ATOM 1657 N N . LYS A 1 217 ? 29.321 -0.630 85.811 1.00 17.49 215 LYS A N 1
ATOM 1658 C CA . LYS A 1 217 ? 29.336 -1.935 85.145 1.00 18.73 215 LYS A CA 1
ATOM 1659 C C . LYS A 1 217 ? 27.953 -2.627 85.194 1.00 17.51 215 LYS A C 1
ATOM 1660 O O . LYS A 1 217 ? 27.533 -3.241 84.227 1.00 18.59 215 LYS A O 1
ATOM 1663 N N . TYR A 1 218 ? 27.270 -2.529 86.333 1.00 17.78 216 TYR A N 1
ATOM 1664 C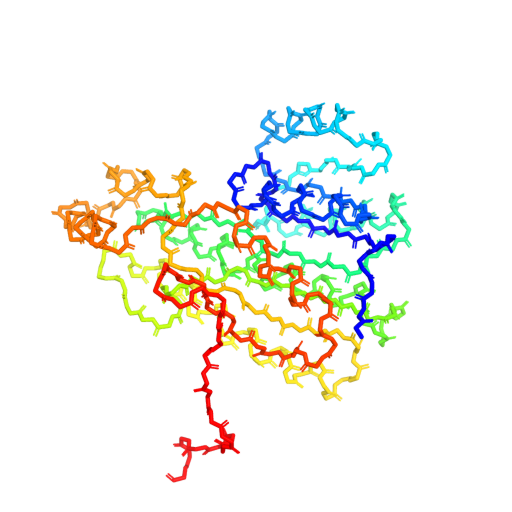 CA . TYR A 1 218 ? 25.958 -3.172 86.494 1.00 18.43 216 TYR A CA 1
ATOM 1665 C C . TYR A 1 218 ? 24.845 -2.515 85.650 1.00 18.54 216 TYR A C 1
ATOM 1666 O O . TYR A 1 218 ? 24.113 -3.215 84.939 1.00 18.70 216 TYR A O 1
ATOM 1675 N N . TYR A 1 219 ? 24.694 -1.193 85.778 1.00 17.57 217 TYR A N 1
ATOM 1676 C CA . TYR A 1 219 ? 23.582 -0.469 85.132 1.00 17.84 217 TYR A CA 1
ATOM 1677 C C . TYR A 1 219 ? 23.872 -0.015 83.705 1.00 17.82 217 TYR A C 1
ATOM 1678 O O . TYR A 1 219 ? 22.954 0.264 82.927 1.00 18.37 217 TYR A O 1
ATOM 1687 N N . GLY A 1 220 ? 25.147 0.041 83.339 1.00 17.42 218 GLY A N 1
ATOM 1688 C CA . GLY A 1 220 ? 25.462 0.546 82.008 1.00 17.02 218 GLY A CA 1
ATOM 1689 C C . GLY A 1 220 ? 25.493 2.070 81.967 1.00 17.21 218 GLY A C 1
ATOM 1690 O O . GLY A 1 220 ? 25.279 2.768 82.986 1.00 16.31 218 GLY A O 1
ATOM 1691 N N . ILE A 1 221 ? 25.766 2.561 80.758 1.00 17.76 219 ILE A N 1
ATOM 1692 C CA . ILE A 1 221 ? 26.109 3.958 80.545 1.00 18.67 219 ILE A CA 1
ATOM 1693 C C . ILE A 1 221 ? 25.213 4.481 79.409 1.00 18.17 219 ILE A C 1
ATOM 1694 O O . ILE A 1 221 ? 25.042 3.823 78.377 1.00 19.51 219 ILE A O 1
ATOM 1699 N N . LEU A 1 222 ? 24.629 5.654 79.615 1.00 16.60 220 LEU A N 1
ATOM 1700 C CA . LEU A 1 222 ? 23.780 6.291 78.608 1.00 14.95 220 LEU A CA 1
ATOM 1701 C C . LEU A 1 222 ? 24.644 7.106 77.637 1.00 15.75 220 LEU A C 1
ATOM 1702 O O . LEU A 1 222 ? 25.667 7.676 78.019 1.00 16.31 220 LEU A O 1
ATOM 1707 N N . ASP A 1 223 ? 24.207 7.156 76.384 1.00 18.18 221 ASP A N 1
ATOM 1708 C CA . ASP A 1 223 ? 24.855 7.990 75.370 1.00 20.21 221 ASP A CA 1
ATOM 1709 C C . ASP A 1 223 ? 24.315 9.425 75.524 1.00 19.24 221 ASP A C 1
ATOM 1710 O O . ASP A 1 223 ? 23.115 9.581 75.713 1.00 19.45 221 ASP A O 1
ATOM 1715 N N . PRO A 1 224 ? 25.184 10.458 75.435 1.00 20.08 222 PRO A N 1
ATOM 1716 C CA . PRO A 1 224 ? 24.678 11.840 75.604 1.00 20.13 222 PRO A CA 1
ATOM 1717 C C . PRO A 1 224 ? 23.441 12.251 74.770 1.00 19.77 222 PRO A C 1
ATOM 1718 O O . PRO A 1 224 ? 22.595 13.004 75.282 1.00 17.97 222 PRO A O 1
ATOM 1722 N N . PRO A 1 225 ? 23.327 11.807 73.498 1.00 19.50 223 PRO A N 1
ATOM 1723 C CA . PRO A 1 225 ? 22.091 12.116 72.733 1.00 20.27 223 PRO A CA 1
ATOM 1724 C C . PRO A 1 225 ? 20.771 11.734 73.402 1.00 19.14 223 PRO A C 1
ATOM 1725 O O . PRO A 1 225 ? 19.751 12.401 73.205 1.00 18.90 223 PRO A O 1
ATOM 1729 N N . LEU A 1 226 ? 20.790 10.644 74.180 1.00 19.04 224 LEU A N 1
ATOM 1730 C CA . LEU A 1 226 ? 19.621 10.203 74.915 1.00 18.59 224 LEU A CA 1
ATOM 1731 C C . LEU A 1 226 ? 19.167 11.274 75.939 1.00 16.44 224 LEU A C 1
ATOM 1732 O O . LEU A 1 226 ? 17.953 11.534 76.146 1.00 17.68 224 LEU A O 1
ATOM 1737 N N . ILE A 1 227 ? 20.158 11.926 76.526 1.00 15.06 225 ILE A N 1
ATOM 1738 C CA . ILE A 1 227 ? 19.852 12.996 77.474 1.00 13.28 225 ILE A CA 1
ATOM 1739 C C . ILE A 1 227 ? 19.264 14.215 76.712 1.00 13.20 225 ILE A C 1
ATOM 1740 O O . ILE A 1 227 ? 18.301 14.837 77.171 1.00 12.24 225 ILE A O 1
ATOM 1745 N N . ALA A 1 228 ? 19.838 14.511 75.537 1.00 13.23 226 ALA A N 1
ATOM 1746 C CA . ALA A 1 228 ? 19.317 15.571 74.666 1.00 14.21 226 ALA A CA 1
ATOM 1747 C C . ALA A 1 228 ? 17.851 15.282 74.275 1.00 13.79 226 ALA A C 1
ATOM 1748 O O . ALA A 1 228 ? 17.054 16.206 74.257 1.00 13.85 226 ALA A O 1
ATOM 1750 N N . ASN A 1 229 ? 17.469 14.019 74.016 1.00 14.39 227 ASN A N 1
ATOM 1751 C CA . ASN A 1 229 ? 16.068 13.701 73.745 1.00 15.79 227 ASN A CA 1
ATOM 1752 C C . ASN A 1 229 ? 15.167 14.175 74.894 1.00 15.44 227 ASN A C 1
ATOM 1753 O O . ASN A 1 229 ? 14.087 14.732 74.689 1.00 14.50 227 ASN A O 1
ATOM 1758 N N . GLY A 1 230 ? 15.631 13.963 76.122 1.00 13.78 228 GLY A N 1
ATOM 1759 C CA . GLY A 1 230 ? 14.909 14.442 77.314 1.00 14.24 228 GLY A CA 1
ATOM 1760 C C . GLY A 1 230 ? 14.756 15.968 77.331 1.00 12.68 228 GLY A C 1
ATOM 1761 O O . GLY A 1 230 ? 13.669 16.497 77.628 1.00 12.56 228 GLY A O 1
ATOM 1762 N N . LEU A 1 231 ? 15.818 16.672 76.984 1.00 12.46 229 LEU A N 1
ATOM 1763 C CA . LEU A 1 231 ? 15.789 18.128 76.924 1.00 13.67 229 LEU A CA 1
ATOM 1764 C C . LEU A 1 231 ? 14.700 18.581 75.942 1.00 13.41 229 LEU A C 1
ATOM 1765 O O . LEU A 1 231 ? 13.879 19.450 76.241 1.00 13.86 229 LEU A O 1
ATOM 1770 N N . ILE A 1 232 ? 14.723 18.007 74.741 1.00 13.89 230 ILE A N 1
ATOM 1771 C CA . ILE A 1 232 ? 13.757 18.397 73.693 1.00 15.12 230 ILE A CA 1
ATOM 1772 C C . ILE A 1 232 ? 12.325 18.143 74.184 1.00 15.09 230 ILE A C 1
ATOM 1773 O O . ILE A 1 232 ? 11.428 18.975 74.000 1.00 15.79 230 ILE A O 1
ATOM 1778 N N . THR A 1 233 ? 12.125 17.006 74.846 1.00 15.11 231 THR A N 1
ATOM 1779 C CA . THR A 1 233 ? 10.833 16.665 75.424 1.00 15.54 231 THR A CA 1
ATOM 1780 C C . THR A 1 233 ? 10.357 17.789 76.364 1.00 15.04 231 THR A C 1
ATOM 1781 O O . THR A 1 233 ? 9.240 18.269 76.262 1.00 14.81 231 THR A O 1
ATOM 1785 N N . LEU A 1 234 ? 11.227 18.222 77.280 1.00 13.84 232 LEU A N 1
ATOM 1786 C CA . LEU A 1 234 ? 10.845 19.310 78.193 1.00 14.31 232 LEU A CA 1
ATOM 1787 C C . LEU A 1 234 ? 10.470 20.617 77.464 1.00 14.21 232 LEU A C 1
ATOM 1788 O O . LEU A 1 234 ? 9.527 21.296 77.825 1.00 13.96 232 LEU A O 1
ATOM 1793 N N . ILE A 1 235 ? 11.269 20.974 76.468 1.00 15.04 233 ILE A N 1
ATOM 1794 C CA . ILE A 1 235 ? 11.042 22.194 75.714 1.00 15.71 233 ILE A CA 1
ATOM 1795 C C . ILE A 1 235 ? 9.693 22.152 74.982 1.00 17.10 233 ILE A C 1
ATOM 1796 O O . ILE A 1 235 ? 8.946 23.119 75.017 1.00 17.51 233 ILE A O 1
ATOM 1801 N N . GLU A 1 236 ? 9.379 21.017 74.363 1.00 17.46 234 GLU A N 1
ATOM 1802 C CA . GLU A 1 236 ? 8.179 20.907 73.488 1.00 19.64 234 GLU A CA 1
ATOM 1803 C C . GLU A 1 236 ? 6.862 20.737 74.257 1.00 20.48 234 GLU A C 1
ATOM 1804 O O . GLU A 1 236 ? 5.782 21.064 73.735 1.00 21.12 234 GLU A O 1
ATOM 1810 N N . ASP A 1 237 ? 6.938 20.186 75.470 1.00 19.89 235 ASP A N 1
ATOM 1811 C CA . ASP A 1 237 ? 5.728 19.927 76.245 1.00 20.41 235 ASP A CA 1
ATOM 1812 C C . ASP A 1 237 ? 5.443 21.082 77.169 1.00 21.26 235 ASP A C 1
ATOM 1813 O O . ASP A 1 237 ? 6.017 21.169 78.264 1.00 21.34 235 ASP A O 1
ATOM 1818 N N . ASP A 1 238 ? 4.527 21.939 76.723 1.00 21.29 236 ASP A N 1
ATOM 1819 C CA . ASP A 1 238 ? 4.014 23.094 77.482 1.00 22.28 236 ASP A CA 1
ATOM 1820 C C . ASP A 1 238 ? 3.478 22.833 78.915 1.00 22.19 236 ASP A C 1
ATOM 1821 O O . ASP A 1 238 ? 3.429 23.754 79.717 1.00 24.48 236 ASP A O 1
ATOM 1823 N N . ALA A 1 239 ? 3.088 21.594 79.224 1.00 21.83 237 ALA A N 1
ATOM 1824 C CA . ALA A 1 239 ? 2.491 21.216 80.528 1.00 21.72 237 ALA A CA 1
ATOM 1825 C C . ALA A 1 239 ? 3.542 20.904 81.604 1.00 21.21 237 ALA A C 1
ATOM 1826 O O . ALA A 1 239 ? 3.186 20.677 82.781 1.00 21.96 237 ALA A O 1
ATOM 1828 N N . LEU A 1 240 ? 4.816 20.863 81.206 1.00 18.44 238 LEU A N 1
ATOM 1829 C CA . LEU A 1 240 ? 5.873 20.475 82.145 1.00 16.60 238 LEU A CA 1
ATOM 1830 C C . LEU A 1 240 ? 6.507 21.699 82.811 1.00 16.03 238 LEU A C 1
ATOM 1831 O O . LEU A 1 240 ? 7.256 22.509 82.207 1.00 15.98 238 LEU A O 1
ATOM 1836 N N . ASN A 1 241 ? 6.163 21.841 84.069 1.00 14.21 239 ASN A N 1
ATOM 1837 C CA . ASN A 1 241 ? 6.754 22.878 84.883 1.00 14.28 239 ASN A CA 1
ATOM 1838 C C . ASN A 1 241 ? 7.013 22.312 86.282 1.00 13.93 239 ASN A C 1
ATOM 1839 O O . ASN A 1 241 ? 6.110 21.728 86.894 1.00 14.38 239 ASN A O 1
ATOM 1844 N N . GLY A 1 242 ? 8.243 22.479 86.744 1.00 12.77 240 GLY A N 1
ATOM 1845 C CA . GLY A 1 242 ? 8.678 21.856 88.002 1.00 11.70 240 GLY A CA 1
ATOM 1846 C C . GLY A 1 242 ? 8.875 20.340 87.871 1.00 11.72 240 GLY A C 1
ATOM 1847 O O . GLY A 1 242 ? 9.033 19.623 88.882 1.00 11.84 240 GLY A O 1
ATOM 1848 N N . ALA A 1 243 ? 8.886 19.849 86.636 1.00 10.99 241 ALA A N 1
ATOM 1849 C CA . ALA A 1 243 ? 9.098 18.399 86.415 1.00 11.97 241 ALA A CA 1
ATOM 1850 C C . ALA A 1 243 ? 10.549 18.031 86.682 1.00 11.93 241 ALA A C 1
ATOM 1851 O O . ALA A 1 243 ? 11.490 18.741 86.259 1.00 12.46 241 ALA A O 1
ATOM 1853 N N . ILE A 1 244 ? 10.722 16.888 87.358 1.00 12.46 242 ILE A N 1
ATOM 1854 C CA . ILE A 1 244 ? 12.031 16.308 87.622 1.00 11.43 242 ILE A CA 1
ATOM 1855 C C . ILE A 1 244 ? 12.121 15.055 86.775 1.00 12.56 242 ILE A C 1
ATOM 1856 O O . ILE A 1 244 ? 11.554 14.014 87.111 1.00 11.47 242 ILE A O 1
ATOM 1861 N N . MET A 1 245 ? 12.750 15.234 85.627 1.00 11.02 243 MET A N 1
ATOM 1862 C CA . MET A 1 245 ? 12.892 14.190 84.638 1.00 12.74 243 MET A CA 1
ATOM 1863 C C . MET A 1 245 ? 14.078 13.286 84.941 1.00 13.63 243 MET A C 1
ATOM 1864 O O . MET A 1 245 ? 15.233 13.761 84.988 1.00 16.54 243 MET A O 1
ATOM 1869 N N . LYS A 1 246 ? 13.825 11.986 85.088 1.00 11.50 244 LYS A N 1
ATOM 1870 C CA . LYS A 1 246 ? 14.913 11.002 85.274 1.00 11.06 244 LYS A CA 1
ATOM 1871 C C . LYS A 1 246 ? 15.182 10.319 83.927 1.00 11.05 244 LYS A C 1
ATOM 1872 O O . LYS A 1 246 ? 14.255 10.116 83.142 1.00 10.19 244 LYS A O 1
ATOM 1878 N N . ILE A 1 247 ? 16.436 9.991 83.681 1.00 11.08 245 ILE A N 1
ATOM 1879 C CA . ILE A 1 247 ? 16.776 9.267 82.446 1.00 11.22 245 ILE A CA 1
ATOM 1880 C C . ILE A 1 247 ? 17.710 8.136 82.810 1.00 11.08 245 ILE A C 1
ATOM 1881 O O . ILE A 1 247 ? 18.807 8.399 83.325 1.00 11.00 245 ILE A O 1
ATOM 1886 N N . THR A 1 248 ? 17.253 6.889 82.641 1.00 11.14 246 THR A N 1
ATOM 1887 C CA . THR A 1 248 ? 18.094 5.771 83.049 1.00 12.17 246 THR A CA 1
ATOM 1888 C C . THR A 1 248 ? 18.131 4.679 81.972 1.00 12.56 246 THR A C 1
ATOM 1889 O O . THR A 1 248 ? 17.256 4.638 81.093 1.00 12.02 246 THR A O 1
ATOM 1893 N N . THR A 1 249 ? 19.074 3.751 82.104 1.00 12.29 247 THR A N 1
ATOM 1894 C CA . THR A 1 249 ? 19.152 2.644 81.117 1.00 13.33 247 THR A CA 1
ATOM 1895 C C . THR A 1 249 ? 17.891 1.743 81.276 1.00 13.29 247 THR A C 1
ATOM 1896 O O . THR A 1 249 ? 17.373 1.198 80.277 1.00 15.25 247 THR A O 1
ATOM 1900 N N . SER A 1 250 ? 17.377 1.637 82.508 1.00 13.86 248 SER A N 1
ATOM 1901 C CA . SER A 1 250 ? 16.214 0.764 82.826 1.00 14.45 248 SER A CA 1
ATOM 1902 C C . SER A 1 250 ? 14.872 1.263 82.271 1.00 15.20 248 SER A C 1
ATOM 1903 O O . SER A 1 250 ? 14.055 0.470 81.763 1.00 14.87 248 SER A O 1
ATOM 1906 N N . LYS A 1 251 ? 14.637 2.574 82.378 1.00 13.90 249 LYS A N 1
ATOM 1907 C CA . LYS A 1 251 ? 13.285 3.136 82.125 1.00 13.69 249 LYS A CA 1
ATOM 1908 C C . LYS A 1 251 ? 13.270 4.232 81.050 1.00 12.79 249 LYS A C 1
ATOM 1909 O O . LYS A 1 251 ? 12.229 4.793 80.749 1.00 13.43 249 LYS A O 1
ATOM 1915 N N . GLY A 1 252 ? 14.445 4.535 80.489 1.00 12.85 250 GLY A N 1
ATOM 1916 C CA . GLY A 1 252 ? 14.569 5.706 79.593 1.00 11.97 250 GLY A CA 1
ATOM 1917 C C . GLY A 1 252 ? 14.055 6.964 80.290 1.00 11.94 250 GLY A C 1
ATOM 1918 O O . GLY A 1 252 ? 14.297 7.193 81.495 1.00 12.34 250 GLY A O 1
ATOM 1919 N N . ILE A 1 253 ? 13.367 7.805 79.537 1.00 11.60 251 ILE A N 1
ATOM 1920 C CA . ILE A 1 253 ? 12.901 9.092 80.067 1.00 12.16 251 ILE A CA 1
ATOM 1921 C C . ILE A 1 253 ? 11.655 8.849 80.879 1.00 13.45 251 ILE A C 1
ATOM 1922 O O . ILE A 1 253 ? 10.668 8.258 80.376 1.00 13.74 251 ILE A O 1
ATOM 1927 N N . HIS A 1 254 ? 11.677 9.337 82.123 1.00 11.62 252 HIS A N 1
ATOM 1928 C CA . HIS A 1 254 ? 10.534 9.188 83.036 1.00 12.40 252 HIS A CA 1
ATOM 1929 C C . HIS A 1 254 ? 10.629 10.292 84.096 1.00 13.14 252 HIS A C 1
ATOM 1930 O O . HIS A 1 254 ? 11.509 11.146 83.996 1.00 14.69 252 HIS A O 1
ATOM 1937 N N . PHE A 1 255 ? 9.682 10.333 85.022 1.00 14.07 253 PHE A N 1
ATOM 1938 C CA . PHE A 1 255 ? 9.588 11.473 85.955 1.00 13.75 253 PHE A CA 1
ATOM 1939 C C . PHE A 1 255 ? 9.500 10.997 87.378 1.00 15.08 253 PHE A C 1
ATOM 1940 O O . PHE A 1 255 ? 8.889 9.955 87.666 1.00 15.66 253 PHE A O 1
ATOM 1948 N N . GLN A 1 256 ? 10.122 11.766 88.254 1.00 14.37 254 GLN A N 1
ATOM 1949 C CA . GLN A 1 256 ? 9.960 11.582 89.703 1.00 14.09 254 GLN A CA 1
ATOM 1950 C C . GLN A 1 256 ? 8.507 11.952 90.021 1.00 14.57 254 GLN A C 1
ATOM 1951 O O . GLN A 1 256 ? 8.034 13.024 89.620 1.00 13.97 254 GLN A O 1
ATOM 1957 N N . ASP A 1 257 ? 7.826 11.086 90.765 1.00 15.37 255 ASP A N 1
ATOM 1958 C CA . ASP A 1 257 ? 6.431 11.325 91.080 1.00 17.39 255 ASP A CA 1
ATOM 1959 C C . ASP A 1 257 ? 6.338 11.753 92.547 1.00 16.72 255 ASP A C 1
ATOM 1960 O O . ASP A 1 257 ? 6.629 10.954 93.443 1.00 18.09 255 ASP A O 1
ATOM 1965 N N . TYR A 1 258 ? 5.958 13.005 92.781 1.00 15.90 256 TYR A N 1
ATOM 1966 C CA . TYR A 1 258 ? 5.875 13.519 94.140 1.00 16.14 256 TYR A CA 1
ATOM 1967 C C . TYR A 1 258 ? 4.445 13.430 94.689 1.00 17.84 256 TYR A C 1
ATOM 1968 O O . TYR A 1 258 ? 4.167 13.942 95.779 1.00 17.74 256 TYR A O 1
ATOM 1977 N N . GLY A 1 259 ? 3.565 12.795 93.918 1.00 18.06 257 GLY A N 1
ATOM 1978 C CA . GLY A 1 259 ? 2.168 12.583 94.364 1.00 19.32 257 GLY A CA 1
ATOM 1979 C C . GLY A 1 259 ? 1.274 13.815 94.228 1.00 20.43 257 GLY A C 1
ATOM 1980 O O . GLY A 1 259 ? 1.734 14.883 93.799 1.00 20.31 257 GLY A O 1
ATOM 1981 N N . SER A 1 260 ? -0.009 13.656 94.584 1.00 21.26 258 SER A N 1
ATOM 1982 C CA . SER A 1 260 ? -1.033 14.713 94.341 1.00 22.31 258 SER A CA 1
ATOM 1983 C C . SER A 1 260 ? -1.355 15.532 95.599 1.00 22.86 258 SER A C 1
ATOM 1984 O O . SER A 1 260 ? -2.265 16.366 95.574 1.00 23.27 258 SER A O 1
ATOM 1987 N N . LYS A 1 261 ? -0.615 15.291 96.684 1.00 22.76 259 LYS A N 1
ATOM 1988 C CA . LYS A 1 261 ? -0.811 15.998 97.955 1.00 23.55 259 LYS A CA 1
ATOM 1989 C C . LYS A 1 261 ? 0.390 16.881 98.260 1.00 23.52 259 LYS A C 1
ATOM 1990 O O . LYS A 1 261 ? 1.367 16.397 98.832 1.00 23.34 259 LYS A O 1
ATOM 1996 N N . GLU A 1 262 ? 0.294 18.171 97.898 1.00 24.09 260 GLU A N 1
ATOM 1997 C CA . GLU A 1 262 ? 1.419 19.112 97.982 1.00 25.26 260 GLU A CA 1
ATOM 1998 C C . GLU A 1 262 ? 1.978 19.250 99.398 1.00 23.96 260 GLU A C 1
ATOM 1999 O O . GLU A 1 262 ? 3.195 19.370 99.563 1.00 22.84 260 GLU A O 1
ATOM 2005 N N . ASN A 1 263 ? 1.097 19.236 100.407 1.00 22.33 261 ASN A N 1
ATOM 2006 C CA . ASN A 1 263 ? 1.565 19.414 101.785 1.00 22.17 261 ASN A CA 1
ATOM 2007 C C . ASN A 1 263 ? 1.634 18.133 102.594 1.00 20.95 261 ASN A C 1
ATOM 2008 O O . ASN A 1 263 ? 1.570 18.155 103.834 1.00 19.58 261 ASN A O 1
ATOM 2013 N N . LEU A 1 264 ? 1.778 17.030 101.857 1.00 20.00 262 LEU A N 1
ATOM 2014 C CA . LEU A 1 264 ? 1.885 15.690 102.431 1.00 19.31 262 LEU A CA 1
ATOM 2015 C C . LEU A 1 264 ? 2.667 15.690 103.735 1.00 18.95 262 LEU A C 1
ATOM 2016 O O . LEU A 1 264 ? 2.211 15.110 104.744 1.00 18.78 262 LEU A O 1
ATOM 2021 N N . TYR A 1 265 ? 3.846 16.316 103.717 1.00 17.32 263 TYR A N 1
ATOM 2022 C CA . TYR A 1 265 ? 4.785 16.154 104.846 1.00 18.37 263 TYR A CA 1
ATOM 2023 C C . TYR A 1 265 ? 4.370 16.879 106.121 1.00 18.15 263 TYR A C 1
ATOM 2024 O O . TYR A 1 265 ? 4.904 16.587 107.196 1.00 16.64 263 TYR A O 1
ATOM 2033 N N . PHE A 1 266 ? 3.449 17.838 105.984 1.00 17.79 264 PHE A N 1
ATOM 2034 C CA . PHE A 1 266 ? 2.825 18.516 107.132 1.00 18.85 264 PHE A CA 1
ATOM 2035 C C . PHE A 1 266 ? 1.619 17.755 107.706 1.00 19.54 264 PHE A C 1
ATOM 2036 O O . PHE A 1 266 ? 1.121 18.106 108.782 1.00 18.38 264 PHE A O 1
ATOM 2044 N N . GLN A 1 267 ? 1.138 16.748 106.974 1.00 21.00 265 GLN A N 1
ATOM 2045 C CA . GLN A 1 267 ? -0.157 16.125 107.295 1.00 23.22 265 GLN A CA 1
ATOM 2046 C C . GLN A 1 267 ? -0.027 14.871 108.139 1.00 24.57 265 GLN A C 1
ATOM 2047 O O . GLN A 1 267 ? 1.074 14.439 108.503 1.00 24.82 265 GLN A O 1
#

Nearest PDB structures (foldseek):
  2gdz-assembly1_A-2  TM=1.004E+00  e=5.139E-54  Homo sapiens
  8cwl-assembly1_B  TM=9.985E-01  e=7.085E-47  Homo sapiens
  8fd8-assembly1_A  TM=9.878E-01  e=5.723E-37  Homo sapiens
  8fd8-assembly1_B  TM=9.912E-01  e=1.241E-36  Homo sapiens
  5ilo-assembly1_A  TM=8.740E-01  e=3.374E-22  Drosophila melanogaster

Sequence (266 aa):
AHMVNGKVALVTGAAQGIGRAFAEALLLKGAKVALVDWNLEAGVQCKAALHEQFEPQKTLFIQCDVADQQQLRDTFRKVVDHFGRLDILVNNAGVNNEKNNWEKTLQINLVSVISGTYLGLDYMSSKQNGGEGGIIINMSSLAGLMPVAQQPVYCASKHGIVGFTRSAALAANLMNSGVRLNAICPGFVNTAILESIEKEENMGQYIEYKDHIKDMIKYYGILDPPLIANGLITLIEDDALNGAIMKITTSKGIHFQDYGSKENLYFQ

Foldseek 3Di:
DDQLAAAEEEFEPCLDDLNVLLCLLSQVSHAQYEYEYQPPVSQVVSLVVCVVVHPSLSYHYQHAQLLPLVRLLVVLVVSCVSSVAHAEYELEDAAFAPPVLVVRLSNLAVSLVSNVVSCLCGAFVVNVHPEHEYEYEAAVLLVDPDPQGRSSSVSRVNCLVVQLVVLVVCVVSVRNYAYEYEHEYAAPDPRLVLLCDCRRRPPSNVVSVVVVVVCVVFDHDYSNLSSVLVVVQRRDSVHHSWYWYAGSVPGTDTDDPDDDPPVVVD

GO terms:
  GO:0070403 NAD+ binding (F, IDA)
  GO:0016404 15-hydroxyprostaglandin dehydrogenase (NAD+) activity (F, IDA)
  GO:0016616 oxidoreductase activity, acting on the CH-OH group of donors, NAD or NADP as acceptor (F, IDA)
  GO:0006693 prostaglandin metabolic process (P, IDA)
  GO:0016404 15-hydroxyprostaglandin dehydrogenase (NAD+) activity (F, IMP)
  GO:1905828 regulation of prostaglandin catabolic process (P, IMP)
  GO:0005829 cytosol (C, TAS)
  GO:0005829 cytosol (C, IDA)
  GO:0051287 NAD binding (F, IDA)
  GO:0004957 prostaglandin E receptor activity (F, IDA)
  GO:0045786 negative regulation of cell cy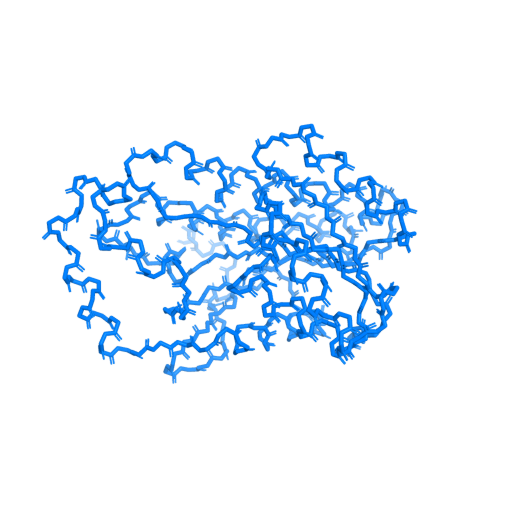cle (P, IDA)
  GO:0007179 transforming growth factor beta receptor signaling pathway (P, IDA)
  GO:0007565 female pregnancy (P, IDA)
  GO:0007567 parturition (P, IDA)
  GO:0019372 lipoxygenase pathway (P, TAS)
  GO:0070062 extracellular exosome (C, HDA)
  GO:0042802 identical protein binding (F, IPI)

InterPro domains:
  IPR002347 Short-chain dehydrogenase/reductase SDR [PF00106] (6-198)
  IPR002347 Short-chain dehydrogenase/reductase SDR [PR00080] (83-94)
  IPR002347 Short-chain dehydrogenase/reductase SDR [PR00080] (131-139)
  IPR002347 Short-chain dehydrogenase/reductase SDR [PR00080] (151-170)
  IPR002347 Short-chain dehydrogenase/reductase SDR [PR00081] (7-24)
  IPR002347 Short-chain dehydrogenase/reductase SDR [PR00081] (83-94)
  IPR002347 Short-chain dehydrogenase/reductase SDR [PR00081] (125-141)
  IPR002347 Short-chain dehydrogenase/reductase SDR [PR00081] (151-170)
  IPR002347 Short-chain dehydrogenase/reductase SDR [PR00081] (174-191)
  IPR020904 Short-chain dehydrogenase/reductase, conserved site [PS00061] (138-166)
  IPR036291 NAD(P)-binding domain superfamily [SSF51735] (4-253)

Secondary structure (DSSP, 8-state):
----TT-EEEEETTTSHHHHHHHHHHHHTT-EEEEEES-HHHHHHHHHHHTTTS-GGGEEEEE--TTSHHHHHHHHHHHHHHHS---EEEE------SSSHHHHHIIIIIHHHHHHHHHHHHH-GGGT---EEEEEE--GGGTS--TT-HHHHHHHHHHHHHHHHHHHHHHHHT--EEEEEEEES-BSSHHHHGGG-HHHHGGGGGGHHHHHHHHHHH--B-HHHHHHHHHHHHH-TT-SS-EEEEETTTEEEE----S-TTGGG-

Organism: Homo sapiens (NCBI:txid9606)

CATH classification: 3.40.50.720